Protein AF-A0A4C1ST59-F1 (afdb_monomer_lite)

Structure (mmCIF, N/CA/C/O backbone):
data_AF-A0A4C1ST59-F1
#
_entry.id   AF-A0A4C1ST59-F1
#
loop_
_atom_site.group_PDB
_atom_site.id
_atom_site.type_symbol
_atom_site.label_atom_id
_atom_site.label_alt_id
_atom_site.label_comp_id
_atom_site.label_asym_id
_atom_site.label_entity_id
_atom_site.label_seq_id
_atom_site.pdbx_PDB_ins_code
_atom_site.Cartn_x
_atom_site.Cartn_y
_atom_site.Cartn_z
_atom_site.occupancy
_atom_site.B_iso_or_equiv
_atom_site.auth_seq_id
_atom_site.auth_comp_id
_atom_site.auth_asym_id
_atom_site.auth_atom_id
_atom_site.pdbx_PDB_model_num
ATOM 1 N N . MET A 1 1 ? -66.749 -41.792 88.083 1.00 37.03 1 MET A N 1
ATOM 2 C CA . MET A 1 1 ? -66.468 -41.424 86.684 1.00 37.03 1 MET A CA 1
ATOM 3 C C . MET A 1 1 ? -66.017 -39.981 86.714 1.00 37.03 1 MET A C 1
ATOM 5 O O . MET A 1 1 ? -66.817 -39.120 87.049 1.00 37.03 1 MET A O 1
ATOM 9 N N . ILE A 1 2 ? -64.711 -39.784 86.565 1.00 41.75 2 ILE A N 1
ATOM 10 C CA . ILE A 1 2 ? -64.029 -38.490 86.587 1.00 41.75 2 ILE A CA 1
ATOM 11 C C . ILE A 1 2 ? -63.657 -38.230 85.131 1.00 41.75 2 ILE A C 1
ATOM 13 O O . ILE A 1 2 ? -62.947 -39.051 84.560 1.00 41.75 2 ILE A O 1
ATOM 17 N N . GLU A 1 3 ? -64.139 -37.138 84.548 1.00 37.06 3 GLU A N 1
ATOM 18 C CA . GLU A 1 3 ? -63.533 -36.546 83.355 1.00 37.06 3 GLU A CA 1
ATOM 19 C C . GLU A 1 3 ? -63.332 -35.055 83.631 1.00 37.06 3 GLU A C 1
ATOM 21 O O . GLU A 1 3 ? -64.263 -34.322 83.970 1.00 37.06 3 GLU A O 1
ATOM 26 N N . GLU A 1 4 ? -62.056 -34.679 83.600 1.00 39.25 4 GLU A N 1
ATOM 27 C CA . GLU A 1 4 ? -61.488 -33.384 83.946 1.00 39.25 4 GLU A CA 1
ATOM 28 C C . GLU A 1 4 ? -61.784 -32.340 82.862 1.00 39.25 4 GLU A C 1
ATOM 30 O O . GLU A 1 4 ? -61.608 -32.578 81.667 1.00 39.25 4 GLU A O 1
ATOM 35 N N . GLN A 1 5 ? -62.199 -31.147 83.292 1.00 36.47 5 GLN A N 1
ATOM 36 C CA . GLN A 1 5 ? -62.191 -29.945 82.460 1.00 36.47 5 GLN A CA 1
ATOM 37 C C . GLN A 1 5 ? -60.741 -29.501 82.202 1.00 36.47 5 GLN A C 1
ATOM 39 O O . GLN A 1 5 ? -59.945 -29.480 83.145 1.00 36.47 5 GLN A O 1
ATOM 44 N N . PRO A 1 6 ? -60.381 -29.072 80.978 1.00 42.31 6 PRO A N 1
ATOM 45 C CA . PRO A 1 6 ? -59.055 -28.534 80.721 1.00 42.31 6 PRO A CA 1
ATOM 46 C C . PRO A 1 6 ? -58.953 -27.118 81.309 1.00 42.31 6 PRO A C 1
ATOM 48 O O . PRO A 1 6 ? -59.656 -26.200 80.885 1.00 42.31 6 PRO A O 1
ATOM 51 N N . GLN A 1 7 ? -58.063 -26.940 82.289 1.00 42.00 7 GLN A N 1
ATOM 52 C CA . GLN A 1 7 ? -57.598 -25.629 82.742 1.00 42.00 7 GLN A CA 1
ATOM 53 C C . GLN A 1 7 ? -56.759 -24.983 81.632 1.00 42.00 7 GLN A C 1
ATOM 55 O O . GLN A 1 7 ? -55.661 -25.440 81.318 1.00 42.00 7 GLN A O 1
ATOM 60 N N . ILE A 1 8 ? -57.278 -23.910 81.038 1.00 44.91 8 ILE A N 1
ATOM 61 C CA . ILE A 1 8 ? -56.525 -23.016 80.156 1.00 44.91 8 ILE A CA 1
ATOM 62 C C . ILE A 1 8 ? -55.785 -22.038 81.072 1.00 44.91 8 ILE A C 1
ATOM 64 O O . ILE A 1 8 ? -56.414 -21.242 81.762 1.00 44.91 8 ILE A O 1
ATOM 68 N N . GLY A 1 9 ? -54.459 -22.161 81.136 1.00 43.91 9 GLY A N 1
ATOM 69 C CA . GLY A 1 9 ? -53.608 -21.291 81.942 1.00 43.91 9 GLY A CA 1
ATOM 70 C C . GLY A 1 9 ? -53.588 -19.858 81.408 1.00 43.91 9 GLY A C 1
ATOM 71 O O . GLY A 1 9 ? -53.408 -19.642 80.209 1.00 43.91 9 GLY A O 1
ATOM 72 N N . ASP A 1 10 ? -53.746 -18.894 82.313 1.00 47.28 10 ASP A N 1
ATOM 73 C CA . ASP A 1 10 ? -53.585 -17.465 82.051 1.00 47.28 10 ASP A CA 1
ATOM 74 C C . ASP A 1 10 ? -52.146 -17.168 81.602 1.00 47.28 10 ASP A C 1
ATOM 76 O O . ASP A 1 10 ? -51.203 -17.161 82.397 1.00 47.28 10 ASP A O 1
ATOM 80 N N . VAL A 1 11 ? -51.960 -16.919 80.305 1.00 57.50 11 VAL A N 1
ATOM 81 C CA . VAL A 1 11 ? -50.713 -16.361 79.775 1.00 57.50 11 VAL A CA 1
ATOM 82 C C . VAL A 1 11 ? -50.699 -14.876 80.128 1.00 57.50 11 VAL A C 1
ATOM 84 O O . VAL A 1 11 ? -51.524 -14.097 79.654 1.00 57.50 11 VAL A O 1
ATOM 87 N N . ASN A 1 12 ? -49.776 -14.495 81.007 1.00 64.06 12 ASN A N 1
ATOM 88 C CA . ASN A 1 12 ? -49.640 -13.143 81.531 1.00 64.06 12 ASN A CA 1
ATOM 89 C C . ASN A 1 12 ? -49.255 -12.176 80.394 1.00 64.06 12 ASN A C 1
ATOM 91 O O . ASN A 1 12 ? -48.099 -12.109 79.976 1.00 64.06 12 ASN A O 1
ATOM 95 N N . LEU A 1 13 ? -50.243 -11.441 79.875 1.00 63.81 13 LEU A N 1
ATOM 96 C CA . LEU A 1 13 ? -50.141 -10.554 78.706 1.00 63.81 13 LEU A CA 1
ATOM 97 C C . LEU A 1 13 ? -48.967 -9.558 78.800 1.00 63.81 13 LEU A C 1
ATOM 99 O O . LEU A 1 13 ? -48.388 -9.167 77.789 1.00 63.81 13 LEU A O 1
ATOM 103 N N . ALA A 1 14 ? -48.596 -9.174 80.024 1.00 71.12 14 ALA A N 1
ATOM 104 C CA . ALA A 1 14 ? -47.475 -8.287 80.317 1.00 71.12 14 ALA A CA 1
ATOM 105 C C . ALA A 1 14 ? -46.106 -8.902 79.970 1.00 71.12 14 ALA A C 1
ATOM 107 O O . ALA A 1 14 ? -45.236 -8.204 79.450 1.00 71.12 14 ALA A O 1
ATOM 108 N N . ASP A 1 15 ? -45.925 -10.205 80.197 1.00 72.38 15 ASP A N 1
ATOM 109 C CA . ASP A 1 15 ? -44.670 -10.904 79.900 1.00 72.38 15 ASP A CA 1
ATOM 110 C C . ASP A 1 15 ? -44.495 -11.125 78.390 1.00 72.38 15 ASP A C 1
ATOM 112 O O . ASP A 1 15 ? -43.379 -11.095 77.864 1.00 72.38 15 ASP A O 1
ATOM 116 N N . GLU A 1 16 ? -45.601 -11.303 77.664 1.00 73.62 16 GLU A N 1
ATOM 117 C CA . GLU A 1 16 ? -45.582 -11.394 76.205 1.00 73.62 16 GLU A CA 1
ATOM 118 C C . GLU A 1 16 ? -45.306 -10.029 75.556 1.00 73.62 16 GLU A C 1
ATOM 120 O O . GLU A 1 16 ? -44.506 -9.949 74.619 1.00 73.62 16 GLU A O 1
ATOM 125 N N . LEU A 1 17 ? -45.868 -8.946 76.106 1.00 76.31 17 LEU A N 1
ATOM 126 C CA . LEU A 1 17 ? -45.576 -7.579 75.665 1.00 76.31 17 LEU A CA 1
ATOM 127 C C . LEU A 1 17 ? -44.101 -7.217 75.893 1.00 76.31 17 LEU A C 1
ATOM 129 O O . LEU A 1 17 ? -43.431 -6.762 74.969 1.00 76.31 17 LEU A O 1
ATOM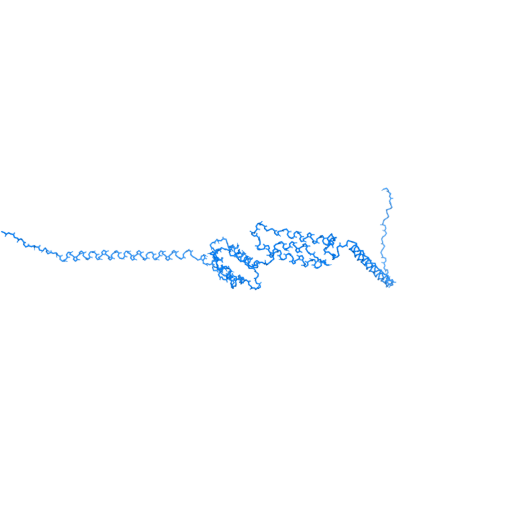 133 N N . ALA A 1 18 ? -43.560 -7.519 77.078 1.00 78.19 18 ALA A N 1
ATOM 134 C CA . ALA A 1 18 ? -42.157 -7.266 77.405 1.00 78.19 18 ALA A CA 1
ATOM 135 C C . ALA A 1 18 ? -41.190 -8.038 76.487 1.00 78.19 18 ALA A C 1
ATOM 137 O O . ALA A 1 18 ? -40.150 -7.516 76.078 1.00 78.19 18 ALA A O 1
ATOM 138 N N . ARG A 1 19 ? -41.542 -9.273 76.099 1.00 80.69 19 ARG A N 1
ATOM 139 C CA . ARG A 1 19 ? -40.770 -10.052 75.115 1.00 80.69 19 ARG A CA 1
ATOM 140 C C . ARG A 1 19 ? -40.820 -9.441 73.717 1.00 80.69 19 ARG A C 1
ATOM 142 O O . ARG A 1 19 ? -39.799 -9.438 73.028 1.00 80.69 19 ARG A O 1
ATOM 149 N N . LYS A 1 20 ? -41.978 -8.934 73.289 1.00 79.31 20 LYS A N 1
ATOM 150 C CA . LYS A 1 20 ? -42.130 -8.264 71.989 1.00 79.31 20 LYS A CA 1
ATOM 151 C C . LYS A 1 20 ? -41.368 -6.941 71.940 1.00 79.31 20 LYS A C 1
ATOM 153 O O . LYS A 1 20 ? -40.721 -6.677 70.929 1.00 79.31 20 LYS A O 1
ATOM 158 N N . ASP A 1 21 ? -41.357 -6.179 73.030 1.00 84.00 21 ASP A N 1
ATOM 159 C CA . ASP A 1 21 ? -40.567 -4.949 73.140 1.00 84.00 21 ASP A CA 1
ATOM 160 C C . ASP A 1 21 ? -39.060 -5.232 73.101 1.00 84.00 21 ASP A C 1
ATOM 162 O O . ASP A 1 21 ? -38.327 -4.580 72.356 1.00 84.00 21 ASP A O 1
ATOM 166 N N . ALA A 1 22 ? -38.594 -6.272 73.799 1.00 83.25 22 ALA A N 1
ATOM 167 C CA . ALA A 1 22 ? -37.195 -6.695 73.724 1.00 83.25 22 ALA A CA 1
ATOM 168 C C . ALA A 1 22 ? -36.790 -7.139 72.302 1.00 83.25 22 ALA A C 1
ATOM 170 O O . ALA A 1 22 ? -35.689 -6.833 71.842 1.00 83.25 22 ALA A O 1
ATOM 171 N N . GLN A 1 23 ? -37.682 -7.828 71.579 1.00 83.88 23 GLN A N 1
ATOM 172 C CA . GLN A 1 23 ? -37.456 -8.206 70.178 1.00 83.88 23 GLN A CA 1
ATOM 173 C C . GLN A 1 23 ? -37.436 -6.995 69.237 1.00 83.88 23 GLN A C 1
ATOM 175 O O . GLN A 1 23 ? -36.616 -6.950 68.319 1.00 83.88 23 GLN A O 1
ATOM 180 N N . LEU A 1 24 ? -38.308 -6.011 69.458 1.00 87.19 24 LEU A N 1
ATOM 181 C CA . LEU A 1 24 ? -38.338 -4.769 68.683 1.00 87.19 24 LEU A CA 1
ATOM 182 C C . LEU A 1 24 ? -37.060 -3.951 68.867 1.00 87.19 24 LEU A C 1
ATOM 184 O O . LEU A 1 24 ? -36.540 -3.409 67.891 1.00 87.19 24 LEU A O 1
ATOM 188 N N . GLU A 1 25 ? -36.526 -3.897 70.084 1.00 87.38 25 GLU A N 1
ATOM 189 C CA . GLU A 1 25 ? -35.297 -3.158 70.364 1.00 87.38 25 GLU A CA 1
ATOM 190 C C . GLU A 1 25 ? -34.066 -3.830 69.734 1.00 87.38 25 GLU A C 1
ATOM 192 O O . GLU A 1 25 ? -33.227 -3.157 69.134 1.00 87.38 25 GLU A O 1
ATOM 197 N N . LEU A 1 26 ? -34.015 -5.168 69.747 1.00 88.38 26 LEU A N 1
ATOM 198 C CA . LEU A 1 26 ? -33.027 -5.954 68.996 1.00 88.38 26 LEU A CA 1
ATOM 199 C C . LEU A 1 26 ? -33.108 -5.711 67.482 1.00 88.38 26 LEU A C 1
ATOM 201 O O . LEU A 1 26 ? -32.085 -5.629 66.804 1.00 88.38 26 LEU A O 1
ATOM 205 N N . LEU A 1 27 ? -34.316 -5.572 66.936 1.00 88.19 27 LEU A N 1
ATOM 206 C CA . LEU A 1 27 ? -34.493 -5.290 65.513 1.00 88.19 27 LEU A CA 1
ATOM 207 C C . LEU A 1 27 ? -34.022 -3.869 65.155 1.00 88.19 27 LEU A C 1
ATOM 209 O O . LEU A 1 27 ? -33.411 -3.659 64.107 1.00 88.19 27 LEU A O 1
ATOM 213 N N . ARG A 1 28 ? -34.271 -2.890 66.033 1.00 88.31 28 ARG A N 1
ATOM 214 C CA . ARG A 1 28 ? -33.832 -1.496 65.857 1.00 88.31 28 ARG A CA 1
ATOM 215 C C . ARG A 1 28 ? -32.314 -1.349 65.947 1.00 88.31 28 ARG A C 1
ATOM 217 O O . ARG A 1 28 ? -31.731 -0.603 65.154 1.00 88.31 28 ARG A O 1
ATOM 224 N N . SER A 1 29 ? -31.664 -2.069 66.860 1.00 85.75 29 SER A N 1
ATOM 225 C CA . SER A 1 29 ? -30.201 -2.070 66.962 1.00 85.75 29 SER A CA 1
ATOM 226 C C . SER A 1 29 ? -29.559 -2.728 65.736 1.00 85.75 29 SER A C 1
ATOM 228 O O . SER A 1 29 ? -28.672 -2.136 65.124 1.00 85.75 29 SER A O 1
ATOM 230 N N . ALA A 1 30 ? -30.094 -3.863 65.274 1.00 84.38 30 ALA A N 1
ATOM 231 C CA . ALA A 1 30 ? -29.625 -4.514 64.050 1.00 84.38 30 ALA A CA 1
ATOM 232 C C . ALA A 1 30 ? -29.810 -3.625 62.804 1.00 84.38 30 ALA A C 1
ATOM 234 O O . ALA A 1 30 ? -28.918 -3.533 61.960 1.00 84.38 30 ALA A O 1
ATOM 235 N N . TYR A 1 31 ? -30.942 -2.921 62.693 1.00 85.12 31 TYR A N 1
ATOM 236 C CA . TYR A 1 31 ? -31.202 -2.008 61.576 1.00 85.12 31 TYR A CA 1
ATOM 237 C C . TYR A 1 31 ? -30.243 -0.808 61.563 1.00 85.12 31 TYR A C 1
ATOM 239 O O . TYR A 1 31 ? -29.709 -0.447 60.514 1.00 85.12 31 TYR A O 1
ATOM 247 N N . THR A 1 32 ? -29.985 -0.202 62.725 1.00 86.06 32 THR A N 1
ATOM 248 C CA . THR A 1 32 ? -29.047 0.930 62.831 1.00 86.06 32 THR A CA 1
ATOM 249 C C . THR A 1 32 ? -27.603 0.512 62.550 1.00 86.06 32 THR A C 1
ATOM 251 O O . THR A 1 32 ? -26.853 1.278 61.942 1.00 86.06 32 THR A O 1
ATOM 254 N N . GLU A 1 33 ? -27.211 -0.708 62.914 1.00 84.75 33 GLU A N 1
ATOM 255 C CA . GLU A 1 33 ? -25.893 -1.265 62.599 1.00 84.75 33 GLU A CA 1
ATOM 256 C C . GLU A 1 33 ? -25.728 -1.561 61.099 1.00 84.75 33 GLU A C 1
ATOM 258 O O . GLU A 1 33 ? -24.715 -1.194 60.499 1.00 84.75 33 GLU A O 1
ATOM 263 N N . LEU A 1 34 ? -26.767 -2.098 60.454 1.00 82.56 34 LEU A N 1
ATOM 264 C CA . LEU A 1 34 ? -26.789 -2.327 59.007 1.00 82.56 34 LEU A CA 1
ATOM 265 C C . LEU A 1 34 ? -26.756 -1.004 58.225 1.00 82.56 34 LEU A C 1
ATOM 267 O O . LEU A 1 34 ? -26.028 -0.877 57.240 1.00 82.56 34 LEU A O 1
ATOM 271 N N . GLN A 1 35 ? -27.465 0.023 58.701 1.00 80.31 35 GLN A N 1
ATOM 272 C CA . GLN A 1 35 ? -27.426 1.362 58.112 1.00 80.31 35 GLN A CA 1
ATOM 273 C C . GLN A 1 35 ? -26.039 2.015 58.247 1.00 80.31 35 GLN A C 1
ATOM 275 O O . GLN A 1 35 ? -25.565 2.648 57.299 1.00 80.31 35 GLN A O 1
ATOM 280 N N . LYS A 1 36 ? -25.352 1.817 59.383 1.00 79.81 36 LYS A N 1
ATOM 281 C CA . LYS A 1 36 ? -23.962 2.267 59.577 1.00 79.81 36 LYS A CA 1
ATOM 282 C C . LYS A 1 36 ? -22.992 1.552 58.638 1.00 79.81 36 LYS A C 1
ATOM 284 O O . LYS A 1 36 ? -22.161 2.219 58.025 1.00 79.81 36 LYS A O 1
ATOM 289 N N . GLN A 1 37 ? -23.120 0.234 58.470 1.00 77.44 37 GLN A N 1
ATOM 290 C CA . GLN A 1 37 ? -22.313 -0.510 57.496 1.00 77.44 37 GLN A CA 1
ATOM 291 C C . GLN A 1 37 ? -22.568 -0.028 56.065 1.00 77.44 37 GLN A C 1
ATOM 293 O O . GLN A 1 37 ? -21.619 0.162 55.307 1.00 77.44 37 GLN A O 1
ATOM 298 N N . HIS A 1 38 ? -23.824 0.241 55.701 1.00 73.19 38 HIS A N 1
ATOM 299 C CA . HIS A 1 38 ? -24.164 0.732 54.367 1.00 73.19 38 HIS A CA 1
ATOM 300 C C . HIS A 1 38 ? -23.576 2.129 54.095 1.00 73.19 38 HIS A C 1
ATOM 302 O O . HIS A 1 38 ? -23.055 2.378 53.008 1.00 73.19 38 HIS A O 1
ATOM 308 N N . GLN A 1 39 ? -23.578 3.023 55.092 1.00 73.88 39 GLN A N 1
ATOM 309 C CA . GLN A 1 39 ? -22.907 4.326 54.995 1.00 73.88 39 GLN A CA 1
ATOM 310 C C . GLN A 1 39 ? -21.380 4.204 54.899 1.00 73.88 39 GLN A C 1
ATOM 312 O O . GLN A 1 39 ? -20.766 4.911 54.100 1.00 73.88 39 GLN A O 1
ATOM 317 N N . GLN A 1 40 ? -20.757 3.302 55.665 1.00 74.81 40 GLN A N 1
ATOM 318 C CA . GLN A 1 40 ? -19.312 3.057 55.574 1.00 74.81 40 GLN A CA 1
ATOM 319 C C . GLN A 1 40 ? -18.914 2.466 54.216 1.00 74.81 40 GLN A C 1
ATOM 321 O O . GLN A 1 40 ? -17.906 2.876 53.641 1.00 74.81 40 GLN A O 1
ATOM 326 N N . PHE A 1 41 ? -19.725 1.560 53.666 1.00 72.56 41 PHE A N 1
ATOM 327 C CA . PHE A 1 41 ? -19.491 0.969 52.350 1.00 72.56 41 PHE A CA 1
ATOM 328 C C . PHE A 1 41 ? -19.634 2.001 51.219 1.00 72.56 41 PHE A C 1
ATOM 330 O O . PHE A 1 41 ? -18.818 2.026 50.298 1.00 72.56 41 PHE A O 1
ATOM 337 N N . GLN A 1 42 ? -20.610 2.914 51.312 1.00 66.50 42 GLN A N 1
ATOM 338 C CA . GLN A 1 42 ? -20.742 4.023 50.357 1.00 66.50 42 GLN A CA 1
ATOM 339 C C . GLN A 1 42 ? -19.571 5.013 50.434 1.00 66.50 42 GLN A C 1
ATOM 341 O O . GLN A 1 42 ? -19.086 5.453 49.390 1.00 66.50 42 GLN A O 1
ATOM 346 N N . GLN A 1 43 ? -19.061 5.323 51.633 1.00 65.38 43 GLN A N 1
ATOM 347 C CA . GLN A 1 43 ? -17.868 6.169 51.760 1.00 65.38 43 GLN A CA 1
ATOM 348 C C . GLN A 1 43 ? -16.618 5.484 51.193 1.00 65.38 43 GLN A C 1
ATOM 350 O O . GLN A 1 43 ? -15.859 6.126 50.468 1.00 65.38 43 GLN A O 1
ATOM 355 N N . GLN A 1 44 ? -16.418 4.182 51.428 1.00 61.44 44 GLN A N 1
ATOM 356 C CA . GLN A 1 44 ? -15.286 3.465 50.827 1.00 61.44 44 GLN A CA 1
ATOM 357 C C . GLN A 1 44 ? -15.359 3.411 49.294 1.00 61.44 44 GLN A C 1
ATOM 359 O O . GLN A 1 44 ? -14.326 3.582 48.646 1.00 61.44 44 GLN A O 1
ATOM 364 N N . GLN A 1 45 ? -16.547 3.266 48.691 1.00 59.50 45 GLN A N 1
ATOM 365 C CA . GLN A 1 45 ? -16.672 3.326 47.227 1.00 59.50 45 GLN A CA 1
ATOM 366 C C . GLN A 1 45 ? -16.347 4.709 46.643 1.00 59.50 45 GLN A C 1
ATOM 368 O O . GLN A 1 45 ? -15.717 4.782 45.586 1.00 59.50 45 GLN A O 1
ATOM 373 N N . GLN A 1 46 ? -16.719 5.804 47.316 1.00 54.84 46 GLN A N 1
ATOM 374 C CA . GLN A 1 46 ? -16.387 7.152 46.836 1.00 54.84 46 GLN A CA 1
ATOM 375 C C . GLN A 1 46 ? -14.883 7.450 46.903 1.00 54.84 46 GLN A C 1
ATOM 377 O O . GLN A 1 46 ? -14.340 8.036 45.965 1.00 54.84 46 GLN A O 1
ATOM 382 N N . PHE A 1 47 ? -14.186 6.992 47.948 1.00 54.53 47 PHE A N 1
ATOM 383 C CA . PHE A 1 47 ? -12.734 7.181 48.059 1.00 54.53 47 PHE A CA 1
ATOM 384 C C . PHE A 1 47 ? -11.932 6.317 47.073 1.00 54.53 47 PHE A C 1
ATOM 386 O O . PHE A 1 47 ? -10.855 6.728 46.640 1.00 54.53 47 PHE A O 1
ATOM 393 N N . GLN A 1 48 ? -12.455 5.157 46.660 1.00 51.69 48 GLN A N 1
ATOM 394 C CA . GLN A 1 48 ? -11.772 4.287 45.698 1.00 51.69 48 GLN A CA 1
ATOM 395 C C . GLN A 1 48 ? -11.963 4.736 44.235 1.00 51.69 48 GLN A C 1
ATOM 397 O O . GLN A 1 48 ? -11.066 4.529 43.419 1.00 51.69 48 GLN A O 1
ATOM 402 N N . GLN A 1 49 ? -13.069 5.418 43.898 1.00 50.31 49 GLN A N 1
ATOM 403 C CA . GLN A 1 49 ? -13.283 5.964 42.546 1.00 50.31 49 GLN A CA 1
ATOM 404 C C . GLN A 1 49 ? -12.521 7.272 42.265 1.00 50.31 49 GLN A C 1
ATOM 406 O O . GLN A 1 49 ? -12.188 7.532 41.111 1.00 50.31 49 GLN A O 1
ATOM 411 N N . GLN A 1 50 ? -12.183 8.084 43.276 1.00 48.56 50 GLN A N 1
ATOM 412 C CA . GLN A 1 50 ? -11.506 9.372 43.038 1.00 48.56 50 GLN A CA 1
ATOM 413 C C . GLN A 1 50 ? -9.989 9.287 42.799 1.00 48.56 50 GLN A C 1
ATOM 415 O O . GLN A 1 50 ? -9.428 10.221 42.229 1.00 48.56 50 GLN A O 1
ATOM 420 N N . HIS A 1 51 ? -9.313 8.193 43.166 1.00 48.09 51 HIS A N 1
ATOM 421 C CA . HIS A 1 51 ? -7.841 8.153 43.141 1.00 48.09 51 HIS A CA 1
ATOM 422 C C . HIS A 1 51 ? -7.190 7.263 42.068 1.00 48.09 51 HIS A C 1
ATOM 424 O O . HIS A 1 51 ? -5.967 7.289 41.956 1.00 48.09 51 HIS A O 1
ATOM 430 N N . LEU A 1 52 ? -7.950 6.544 41.229 1.00 48.09 52 LEU A N 1
ATOM 431 C CA . LEU A 1 52 ? -7.376 5.644 40.206 1.00 48.09 52 LEU A CA 1
ATOM 432 C C . LEU A 1 52 ? -7.733 5.963 38.738 1.00 48.09 52 LEU A C 1
ATOM 434 O O . LEU A 1 52 ? -7.158 5.347 37.848 1.00 48.09 52 LEU A O 1
ATOM 438 N N . GLN A 1 53 ? -8.618 6.925 38.444 1.00 47.69 53 GLN A N 1
ATOM 439 C CA . GLN A 1 53 ? -9.075 7.197 37.064 1.00 47.69 53 GLN A CA 1
ATOM 440 C C . GLN A 1 53 ? -8.502 8.411 36.289 1.00 47.69 53 GLN A C 1
ATOM 442 O O . GLN A 1 53 ? -8.638 8.398 35.066 1.00 47.69 53 GLN A O 1
ATOM 447 N N . PRO A 1 54 ? -7.845 9.444 36.862 1.00 51.38 54 PRO A N 1
ATOM 448 C CA . PRO A 1 54 ? -7.572 10.662 36.084 1.00 51.38 54 PRO A CA 1
ATOM 449 C C . PRO A 1 54 ? -6.435 10.543 35.050 1.00 51.38 54 PRO A C 1
ATOM 451 O O . PRO A 1 54 ? -6.311 11.412 34.188 1.00 51.38 54 PRO A O 1
ATOM 454 N N . GLN A 1 55 ? -5.586 9.510 35.105 1.00 51.41 55 GLN A N 1
ATOM 455 C CA . GLN A 1 55 ? -4.487 9.352 34.136 1.00 51.41 55 GLN A CA 1
ATOM 456 C C . GLN A 1 55 ? -4.926 8.627 32.853 1.00 51.41 55 GLN A C 1
ATOM 458 O O . GLN A 1 55 ? -4.683 9.144 31.766 1.00 51.41 55 GLN A O 1
ATOM 463 N N . GLN A 1 56 ? -5.654 7.509 32.958 1.00 53.94 56 GLN A N 1
ATOM 464 C CA . GLN A 1 56 ? -6.104 6.744 31.783 1.00 53.94 56 GLN A CA 1
ATOM 465 C C . GLN A 1 56 ? -7.167 7.476 30.947 1.00 53.94 56 GLN A C 1
ATOM 467 O O . GLN A 1 56 ? -7.159 7.369 29.721 1.00 53.94 56 GLN A O 1
ATOM 472 N N . SER A 1 57 ? -8.057 8.260 31.571 1.00 61.19 57 SER A N 1
ATOM 473 C CA . SER A 1 57 ? -9.081 9.021 30.836 1.00 61.19 57 SER A CA 1
ATOM 474 C C . SER A 1 57 ? -8.464 10.093 29.929 1.00 61.19 57 SER A C 1
ATOM 476 O O . SER A 1 57 ? -8.855 10.236 28.774 1.00 61.19 57 SER A O 1
ATOM 478 N N . ASN A 1 58 ? -7.435 10.791 30.421 1.00 73.75 58 ASN A N 1
ATOM 479 C CA . ASN A 1 58 ? -6.735 11.830 29.666 1.00 73.75 58 ASN A CA 1
ATOM 480 C C . ASN A 1 58 ? -5.970 11.268 28.457 1.00 73.75 58 ASN A C 1
ATOM 482 O O . ASN A 1 58 ? -5.864 11.936 27.426 1.00 73.75 58 ASN A O 1
ATOM 486 N N . GLU A 1 59 ? -5.423 10.058 28.565 1.00 78.12 59 GLU A N 1
ATOM 487 C CA . GLU A 1 59 ? -4.727 9.394 27.457 1.00 78.12 59 GLU A CA 1
ATOM 488 C C . GLU A 1 59 ? -5.700 8.881 26.392 1.00 78.12 59 GLU A C 1
ATOM 490 O O . GLU A 1 59 ? -5.464 9.091 25.200 1.00 78.12 59 GLU A O 1
ATOM 495 N N . LEU A 1 60 ? -6.836 8.311 26.804 1.00 81.06 60 LEU A N 1
ATOM 496 C CA . LEU A 1 60 ? -7.924 7.930 25.898 1.00 81.06 60 LEU A CA 1
ATOM 497 C C . LEU A 1 60 ? -8.460 9.128 25.106 1.00 81.06 60 LEU A C 1
ATOM 499 O O . LEU A 1 60 ? -8.599 9.043 23.886 1.00 81.06 60 LEU A O 1
ATOM 503 N N . ASP A 1 61 ? -8.689 10.268 25.758 1.00 82.50 61 ASP A N 1
ATOM 504 C CA . ASP A 1 61 ? -9.161 11.482 25.085 1.00 82.50 61 ASP A CA 1
ATOM 505 C C . ASP A 1 61 ? -8.150 12.009 24.057 1.00 82.50 61 ASP A C 1
ATOM 507 O O . ASP A 1 61 ? -8.522 12.412 22.947 1.00 82.50 61 ASP A O 1
ATOM 511 N N . ARG A 1 62 ? -6.850 11.949 24.378 1.00 83.88 62 ARG A N 1
ATOM 512 C CA . ARG A 1 62 ? -5.776 12.276 23.425 1.00 83.88 62 ARG A CA 1
ATOM 513 C C . ARG A 1 62 ? -5.786 11.333 22.228 1.00 83.88 62 ARG A C 1
ATOM 515 O O . ARG A 1 62 ? -5.662 11.801 21.098 1.00 83.88 62 ARG A O 1
ATOM 522 N N . ILE A 1 63 ? -5.969 10.033 22.452 1.00 83.94 63 ILE A N 1
ATOM 523 C CA . ILE A 1 63 ? -6.061 9.035 21.381 1.00 83.94 63 ILE A CA 1
ATOM 524 C C . ILE A 1 63 ? -7.265 9.316 20.488 1.00 83.94 63 ILE A C 1
ATOM 526 O O . ILE A 1 63 ? -7.103 9.394 19.273 1.00 83.94 63 ILE A O 1
ATOM 530 N N . TYR A 1 64 ? -8.454 9.539 21.050 1.00 86.00 64 TYR A N 1
ATOM 531 C CA . TYR A 1 64 ? -9.644 9.843 20.252 1.00 86.00 64 TYR A CA 1
ATOM 532 C C . TYR A 1 64 ? -9.487 11.120 19.431 1.00 86.00 64 TYR A C 1
ATOM 534 O O . TYR A 1 64 ? -9.952 11.177 18.288 1.00 86.00 64 TYR A O 1
ATOM 542 N N . LYS A 1 65 ? -8.802 12.125 19.983 1.00 87.50 65 LYS A N 1
ATOM 543 C CA . LYS A 1 65 ? -8.443 13.334 19.246 1.00 87.50 65 LYS A CA 1
ATOM 544 C C . LYS A 1 65 ? -7.464 13.017 18.113 1.00 87.50 65 LYS A C 1
ATOM 546 O O . LYS A 1 65 ? -7.714 13.416 16.982 1.00 87.50 65 LYS A O 1
ATOM 551 N N . ASN A 1 66 ? -6.413 12.242 18.363 1.00 86.12 66 ASN A N 1
ATOM 552 C CA . ASN A 1 66 ? -5.457 11.850 17.324 1.00 86.12 66 ASN A CA 1
ATOM 553 C C . ASN A 1 66 ? -6.115 11.031 16.201 1.00 86.12 66 ASN A C 1
ATOM 555 O O . ASN A 1 66 ? -5.864 11.282 15.026 1.00 86.12 66 ASN A O 1
ATOM 559 N N . VAL A 1 67 ? -7.026 10.122 16.550 1.00 87.75 67 VAL A N 1
ATOM 560 C CA . VAL A 1 67 ? -7.822 9.336 15.598 1.00 87.75 67 VAL A CA 1
ATOM 561 C C . VAL A 1 67 ? -8.737 10.231 14.750 1.00 87.75 67 VAL A C 1
ATOM 563 O O . VAL A 1 67 ? -8.923 9.969 13.564 1.00 87.75 67 VAL A O 1
ATOM 566 N N . SER A 1 68 ? -9.267 11.327 15.305 1.00 86.75 68 SER A N 1
ATOM 567 C CA . SER A 1 68 ? -10.079 12.288 14.536 1.00 86.75 68 SER A CA 1
ATOM 568 C C . SER A 1 68 ? -9.298 13.043 13.455 1.00 86.75 68 SER A C 1
ATOM 570 O O . SER A 1 68 ? -9.899 13.488 12.481 1.00 86.75 68 SER A O 1
ATOM 572 N N . TYR A 1 69 ? -7.971 13.148 13.591 1.00 87.44 69 TYR A N 1
ATOM 573 C CA . TYR A 1 69 ? -7.104 13.727 12.562 1.00 87.44 69 TYR A CA 1
ATOM 574 C C . TYR A 1 69 ? -6.720 12.736 11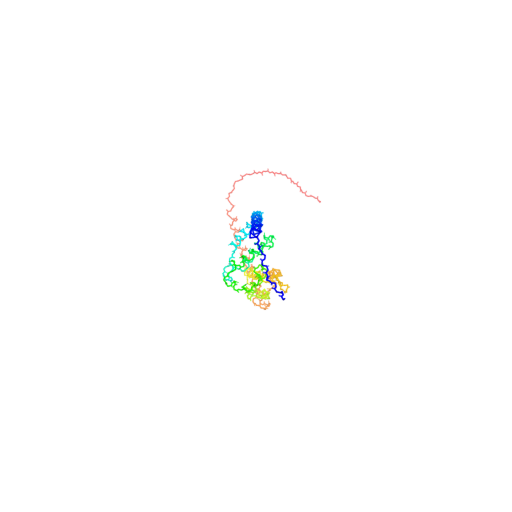.459 1.00 87.44 69 TYR A C 1
ATOM 576 O O . TYR A 1 69 ? -6.152 13.150 10.448 1.00 87.44 69 TYR A O 1
ATOM 584 N N . LEU A 1 70 ? -7.009 11.440 11.624 1.00 89.56 70 LEU A N 1
ATOM 585 C CA . LEU A 1 70 ? -6.738 10.461 10.580 1.00 89.56 70 LEU A CA 1
ATOM 586 C C . LEU A 1 70 ? -7.694 10.647 9.392 1.00 89.56 70 LEU A C 1
ATOM 588 O O . LEU A 1 70 ? -8.889 10.897 9.586 1.00 89.56 70 LEU A O 1
ATOM 592 N N . PRO A 1 71 ? -7.200 10.458 8.156 1.00 89.00 71 PRO A N 1
ATOM 593 C CA . PRO A 1 71 ? -8.048 10.488 6.975 1.00 89.00 71 PRO A CA 1
ATOM 594 C C . PRO A 1 71 ? -9.153 9.427 7.065 1.00 89.00 71 PRO A C 1
ATOM 596 O O . PRO A 1 71 ? -8.950 8.332 7.594 1.00 89.00 71 PRO A O 1
ATOM 599 N N . THR A 1 72 ? -10.337 9.752 6.543 1.00 91.12 72 THR A N 1
ATOM 600 C CA . THR A 1 72 ? -11.446 8.793 6.448 1.00 91.12 72 THR A CA 1
ATOM 601 C C . THR A 1 72 ? -11.282 7.958 5.183 1.00 91.12 72 THR A C 1
ATOM 603 O O . THR A 1 72 ? -11.213 8.503 4.085 1.00 91.12 72 THR A O 1
ATOM 606 N N . PHE A 1 73 ? -11.242 6.637 5.325 1.00 92.81 73 PHE A N 1
ATOM 607 C CA . PHE A 1 73 ? -11.166 5.703 4.212 1.00 92.81 73 PHE A CA 1
ATOM 608 C C . PHE A 1 73 ? -12.552 5.157 3.869 1.00 92.81 73 PHE A C 1
ATOM 610 O O . PHE A 1 73 ? -13.177 4.439 4.652 1.00 92.81 73 PHE A O 1
ATOM 617 N N . THR A 1 74 ? -13.026 5.499 2.676 1.00 89.12 74 THR A N 1
ATOM 618 C CA . THR A 1 74 ? -14.339 5.107 2.138 1.00 89.12 74 THR A CA 1
ATOM 619 C C . THR A 1 74 ? -14.261 3.958 1.136 1.00 89.12 74 THR A C 1
ATOM 621 O O . THR A 1 74 ? -15.292 3.385 0.788 1.00 89.12 74 THR A O 1
ATOM 624 N N . GLY A 1 75 ? -13.057 3.630 0.655 1.00 82.12 75 GLY A N 1
ATOM 625 C CA . GLY A 1 75 ? -12.831 2.680 -0.436 1.00 82.12 75 GLY A CA 1
ATOM 626 C C . GLY A 1 75 ? -12.895 3.286 -1.840 1.00 82.12 75 GLY A C 1
ATOM 627 O O . GLY A 1 75 ? -12.436 2.654 -2.783 1.00 82.12 75 GLY A O 1
ATOM 628 N N . MET A 1 76 ? -13.414 4.511 -1.974 1.00 76.69 76 MET A N 1
ATOM 629 C CA . MET A 1 76 ? -13.465 5.277 -3.224 1.00 76.69 76 MET A CA 1
ATOM 630 C C . MET A 1 76 ? -13.149 6.753 -2.941 1.00 76.69 76 MET A C 1
ATOM 632 O O . MET A 1 76 ? -13.779 7.350 -2.068 1.00 76.69 76 MET A O 1
ATOM 636 N N . GLY A 1 77 ? -12.202 7.345 -3.673 1.00 75.75 77 GLY A N 1
ATOM 637 C CA . GLY A 1 77 ? -11.808 8.754 -3.531 1.00 75.75 77 GLY A CA 1
ATOM 638 C C . GLY A 1 77 ? -10.292 8.961 -3.556 1.00 75.75 77 GLY A C 1
ATOM 639 O O . GLY A 1 77 ? -9.545 8.064 -3.939 1.00 75.75 77 GLY A O 1
ATOM 640 N N . ASP A 1 78 ? -9.847 10.143 -3.123 1.00 76.00 78 ASP A N 1
ATOM 641 C CA . ASP A 1 78 ? -8.436 10.563 -3.194 1.00 76.00 78 ASP A CA 1
ATOM 642 C C . ASP A 1 78 ? -7.538 9.881 -2.146 1.00 76.00 78 ASP A C 1
ATOM 644 O O . ASP A 1 78 ? -6.320 9.782 -2.309 1.00 76.00 78 ASP A O 1
ATOM 648 N N . ILE A 1 79 ? -8.126 9.398 -1.047 1.00 83.31 79 ILE A N 1
ATOM 649 C CA . ILE A 1 79 ? -7.388 8.709 0.014 1.00 83.31 79 ILE A CA 1
ATOM 650 C C . ILE A 1 79 ? -7.157 7.260 -0.410 1.00 83.31 79 ILE A C 1
ATOM 652 O O . ILE A 1 79 ? -8.042 6.407 -0.322 1.00 83.31 79 ILE A O 1
ATOM 656 N N . THR A 1 80 ? -5.930 6.984 -0.841 1.00 84.81 80 THR A N 1
ATOM 657 C CA . THR A 1 80 ? -5.480 5.625 -1.148 1.00 84.81 80 THR A CA 1
ATOM 658 C C . THR A 1 80 ? -5.439 4.751 0.108 1.00 84.81 80 THR A C 1
ATOM 660 O O . THR A 1 80 ? -5.181 5.229 1.216 1.00 84.81 80 THR A O 1
ATOM 663 N N . ILE A 1 81 ? -5.613 3.440 -0.066 1.00 87.00 81 ILE A N 1
ATOM 664 C CA . ILE A 1 81 ? -5.481 2.479 1.037 1.00 87.00 81 ILE A CA 1
ATOM 665 C C . ILE A 1 81 ? -4.080 2.525 1.672 1.00 87.00 81 ILE A C 1
ATOM 667 O O . ILE A 1 81 ? -3.949 2.395 2.886 1.00 87.00 81 ILE A O 1
ATOM 671 N N . ASN A 1 82 ? -3.047 2.799 0.869 1.00 84.44 82 ASN A N 1
ATOM 672 C CA . ASN A 1 82 ? -1.661 2.890 1.321 1.00 84.44 82 ASN A CA 1
ATOM 673 C C . ASN A 1 82 ? -1.454 4.094 2.244 1.00 84.44 82 ASN A C 1
ATOM 675 O O . ASN A 1 82 ? -0.965 3.931 3.359 1.00 84.44 82 ASN A O 1
ATOM 679 N N . SER A 1 83 ? -1.885 5.288 1.824 1.00 87.31 83 SER A N 1
ATOM 680 C CA . SER A 1 83 ? -1.771 6.494 2.655 1.00 87.31 83 SER A CA 1
ATOM 681 C C . SER A 1 83 ? -2.589 6.385 3.943 1.00 87.31 83 SER A C 1
ATOM 683 O O . SER A 1 83 ? -2.132 6.824 5.002 1.00 87.31 83 SER A O 1
ATOM 685 N N . PHE A 1 84 ? -3.759 5.741 3.888 1.00 91.44 84 PHE A N 1
ATOM 686 C CA . PHE A 1 84 ? -4.550 5.442 5.078 1.00 91.44 84 PHE A CA 1
ATOM 687 C C . PHE A 1 84 ? -3.813 4.489 6.031 1.00 91.44 84 PHE A C 1
ATOM 689 O O . PHE A 1 84 ? -3.662 4.807 7.211 1.00 91.44 84 PHE A O 1
ATOM 696 N N . PHE A 1 85 ? -3.298 3.361 5.531 1.00 91.06 85 PHE A N 1
ATOM 697 C CA . PHE A 1 85 ? -2.566 2.390 6.348 1.00 91.06 85 PHE A CA 1
ATOM 698 C C . PHE A 1 85 ? -1.321 2.982 6.988 1.00 91.06 85 PHE A C 1
ATOM 700 O O . PHE A 1 85 ? -1.161 2.830 8.193 1.00 91.06 85 PHE A O 1
ATOM 707 N N . SER A 1 86 ? -0.491 3.708 6.237 1.00 89.25 86 SER A N 1
ATOM 708 C CA . SER A 1 86 ? 0.696 4.354 6.803 1.00 89.25 86 SER A CA 1
ATOM 709 C C . SER A 1 86 ? 0.335 5.325 7.930 1.00 89.25 86 SER A C 1
ATOM 711 O O . SER A 1 86 ? 1.012 5.357 8.955 1.00 89.25 86 SER A O 1
ATOM 713 N N . SER A 1 87 ? -0.760 6.077 7.778 1.00 90.25 87 SER A N 1
ATOM 714 C CA . SER A 1 87 ? -1.222 7.019 8.808 1.00 90.25 87 SER A CA 1
ATOM 715 C C . SER A 1 87 ? -1.689 6.299 10.076 1.00 90.25 87 SER A C 1
ATOM 717 O O . SER A 1 87 ? -1.356 6.709 11.188 1.00 90.25 87 SER A O 1
ATOM 719 N N . VAL A 1 88 ? -2.442 5.207 9.914 1.00 91.88 88 VAL A N 1
ATOM 720 C CA . VAL A 1 88 ? -2.913 4.387 11.037 1.00 91.88 88 VAL A CA 1
ATOM 721 C C . VAL A 1 88 ? -1.749 3.687 11.732 1.00 91.88 88 VAL A C 1
ATOM 723 O O . VAL A 1 88 ? -1.668 3.708 12.955 1.00 91.88 88 VAL A O 1
ATOM 726 N N . GLU A 1 89 ? -0.834 3.088 10.975 1.00 91.25 89 GLU A N 1
ATOM 727 C CA . GLU A 1 89 ? 0.311 2.364 11.526 1.00 91.25 89 GLU A CA 1
ATOM 728 C C . GLU A 1 89 ? 1.240 3.282 12.303 1.00 91.25 89 GLU A C 1
ATOM 730 O O . GLU A 1 89 ? 1.649 2.918 13.400 1.00 91.25 89 GLU A O 1
ATOM 735 N N . TYR A 1 90 ? 1.487 4.490 11.795 1.00 91.31 90 TYR A N 1
ATOM 736 C CA . TYR A 1 90 ? 2.233 5.511 12.522 1.00 91.31 90 TYR A CA 1
ATOM 737 C C . TYR A 1 90 ? 1.552 5.898 13.842 1.00 91.31 90 TYR A C 1
ATOM 739 O O . TYR A 1 90 ? 2.206 6.057 14.871 1.00 91.31 90 TYR A O 1
ATOM 747 N N . LEU A 1 91 ? 0.223 6.037 13.848 1.00 89.94 91 LEU A N 1
ATOM 748 C CA . LEU A 1 91 ? -0.511 6.343 15.073 1.00 89.94 91 LEU A CA 1
ATOM 749 C C . LEU A 1 91 ? -0.447 5.182 16.075 1.00 89.94 91 LEU A C 1
ATOM 751 O O . LEU A 1 91 ? -0.192 5.412 17.255 1.00 89.94 91 LEU A O 1
ATOM 755 N N . LEU A 1 92 ? -0.648 3.946 15.615 1.00 89.56 92 LEU A N 1
ATOM 756 C CA . LEU A 1 92 ? -0.639 2.757 16.468 1.00 89.56 92 LEU A CA 1
ATOM 757 C C . LEU A 1 92 ? 0.767 2.400 16.971 1.00 89.56 92 LEU A C 1
ATOM 759 O O . LEU A 1 92 ? 0.882 1.878 18.079 1.00 89.56 92 LEU A O 1
ATOM 763 N N . SER A 1 93 ? 1.828 2.693 16.208 1.00 89.88 93 SER A N 1
ATOM 764 C CA . SER A 1 93 ? 3.216 2.449 16.627 1.00 89.88 93 SER A CA 1
ATOM 765 C C . SER A 1 93 ? 3.651 3.339 17.787 1.00 89.88 93 SER A C 1
ATOM 767 O O . SER A 1 93 ? 4.537 2.958 18.543 1.00 89.88 93 SER A O 1
ATOM 769 N N . ASN A 1 94 ? 3.016 4.502 17.949 1.00 86.50 94 ASN A N 1
ATOM 770 C CA . ASN A 1 94 ? 3.315 5.447 19.026 1.00 86.50 94 ASN A CA 1
ATOM 771 C C . ASN A 1 94 ? 2.611 5.100 20.352 1.00 86.50 94 ASN A C 1
ATOM 773 O O . ASN A 1 94 ? 2.777 5.820 21.333 1.00 86.50 94 ASN A O 1
ATOM 777 N N . ILE A 1 95 ? 1.800 4.034 20.390 1.00 87.62 95 ILE A N 1
ATOM 778 C CA . ILE A 1 95 ? 1.040 3.617 21.575 1.00 87.62 95 ILE A CA 1
ATOM 779 C C . ILE A 1 95 ? 1.652 2.328 22.127 1.00 87.62 95 ILE A C 1
ATOM 781 O O . ILE A 1 95 ? 1.426 1.239 21.592 1.00 87.62 95 ILE A O 1
ATOM 785 N N . GLU A 1 96 ? 2.415 2.439 23.214 1.00 85.69 96 GLU A N 1
ATOM 786 C CA . GLU A 1 96 ? 3.075 1.297 23.860 1.00 85.69 96 GLU A CA 1
ATOM 787 C C . GLU A 1 96 ? 2.079 0.369 24.573 1.00 85.69 96 GLU A C 1
ATOM 789 O O . GLU A 1 96 ? 2.200 -0.851 24.455 1.00 85.69 96 GLU A O 1
ATOM 794 N N . ASP A 1 97 ? 1.056 0.927 25.229 1.00 88.00 97 ASP A N 1
ATOM 795 C CA . ASP A 1 97 ? 0.032 0.158 25.945 1.00 88.00 97 ASP A CA 1
ATOM 796 C C . ASP A 1 97 ? -0.907 -0.590 24.981 1.00 88.00 97 ASP A C 1
ATOM 798 O O . ASP A 1 97 ? -1.554 -0.007 24.106 1.00 88.00 97 ASP A O 1
ATOM 802 N N . GLU A 1 98 ? -1.009 -1.905 25.168 1.00 87.44 98 GLU A N 1
ATOM 803 C CA . GLU A 1 98 ? -1.857 -2.788 24.375 1.00 87.44 98 GLU A CA 1
ATOM 804 C C . GLU A 1 98 ? -3.353 -2.476 24.539 1.00 87.44 98 GLU A C 1
ATOM 806 O O . GLU A 1 98 ? -4.103 -2.555 23.562 1.00 87.44 98 GLU A O 1
ATOM 811 N N . VAL A 1 99 ? -3.802 -2.095 25.740 1.00 87.31 99 VAL A N 1
ATOM 812 C CA . VAL A 1 99 ? -5.218 -1.784 26.001 1.00 87.31 99 VAL A CA 1
ATOM 813 C C . VAL A 1 99 ? -5.619 -0.523 25.243 1.00 87.31 99 VAL A C 1
ATOM 815 O O . VAL A 1 99 ? -6.597 -0.527 24.491 1.00 87.31 99 VAL A O 1
ATOM 818 N N . LEU A 1 100 ? -4.811 0.532 25.358 1.00 86.62 100 LEU A N 1
ATOM 819 C CA . LEU A 1 100 ? -5.010 1.777 24.619 1.00 86.62 100 LEU A CA 1
ATOM 820 C C . LEU A 1 100 ? -4.908 1.573 23.104 1.00 86.62 100 LEU A C 1
ATOM 822 O O . LEU A 1 100 ? -5.691 2.153 22.352 1.00 86.62 100 LEU A O 1
ATOM 826 N N . ARG A 1 101 ? -4.000 0.709 22.634 1.00 88.88 101 ARG A N 1
ATOM 827 C CA . ARG A 1 101 ? -3.868 0.384 21.206 1.00 88.88 101 ARG A CA 1
ATOM 828 C C . ARG A 1 101 ? -5.105 -0.334 20.662 1.00 88.88 101 ARG A C 1
ATOM 830 O O . ARG A 1 101 ? -5.538 -0.041 19.544 1.00 88.88 101 ARG A O 1
ATOM 837 N N . LYS A 1 102 ? -5.706 -1.239 21.442 1.00 90.25 102 LYS A N 1
ATOM 838 C CA . LYS A 1 102 ? -6.971 -1.907 21.087 1.00 90.25 102 LYS A CA 1
ATOM 839 C C . LYS A 1 102 ? -8.125 -0.913 21.004 1.00 90.25 102 LYS A C 1
ATOM 841 O O . LYS A 1 102 ? -8.874 -0.941 20.028 1.00 90.25 102 LYS A O 1
ATOM 846 N N . GLU A 1 103 ? -8.238 0.005 21.960 1.00 88.06 103 GLU A N 1
ATOM 847 C CA . GLU A 1 103 ? -9.268 1.053 21.930 1.00 88.06 103 GLU A CA 1
ATOM 848 C C . GLU A 1 103 ? -9.068 2.036 20.766 1.00 88.06 103 GLU A C 1
ATOM 850 O O . GLU A 1 103 ? -10.022 2.344 20.049 1.00 88.06 103 GLU A O 1
ATOM 855 N N . ALA A 1 104 ? -7.826 2.444 20.483 1.00 89.19 104 ALA A N 1
ATOM 856 C CA . ALA A 1 104 ? -7.494 3.232 19.296 1.00 89.19 104 ALA A CA 1
ATOM 857 C C . ALA A 1 104 ? -7.916 2.509 18.006 1.00 89.19 104 ALA A C 1
ATOM 859 O O . ALA A 1 104 ? -8.530 3.106 17.124 1.00 89.19 104 ALA A O 1
ATOM 860 N N . THR A 1 105 ? -7.649 1.203 17.915 1.00 91.81 105 THR A N 1
ATOM 861 C CA . THR A 1 105 ? -8.014 0.384 16.751 1.00 91.81 105 THR A CA 1
ATOM 862 C C . THR A 1 105 ? -9.530 0.305 16.568 1.00 91.81 105 THR A C 1
ATOM 864 O O . THR A 1 105 ? -10.023 0.522 15.459 1.00 91.81 105 THR A O 1
ATOM 867 N N . LYS A 1 106 ? -10.289 0.092 17.653 1.00 90.94 106 LYS A N 1
ATOM 868 C CA . LYS A 1 106 ? -11.760 0.146 17.612 1.00 90.94 106 LYS A CA 1
ATOM 869 C C . LYS A 1 106 ? -12.246 1.519 17.150 1.00 90.94 106 LYS A C 1
ATOM 871 O O . LYS A 1 106 ? -13.135 1.602 16.303 1.00 90.94 106 LYS A O 1
ATOM 876 N N . ALA A 1 107 ? -11.657 2.598 17.666 1.00 90.00 107 ALA A N 1
ATOM 877 C CA . ALA A 1 107 ? -12.017 3.958 17.281 1.00 90.00 107 ALA A CA 1
ATOM 878 C C . ALA A 1 107 ? -11.830 4.186 15.774 1.00 90.00 107 ALA A C 1
ATOM 880 O O . ALA A 1 107 ? -12.744 4.682 15.117 1.00 90.00 107 ALA A O 1
ATOM 881 N N . ILE A 1 108 ? -10.696 3.749 15.219 1.00 91.94 108 ILE A N 1
ATOM 882 C CA . ILE A 1 108 ? -10.397 3.816 13.781 1.00 91.94 108 ILE A CA 1
ATOM 883 C C . ILE A 1 108 ? -11.415 3.000 12.980 1.00 91.94 108 ILE A C 1
ATOM 885 O O . ILE A 1 108 ? -11.962 3.488 11.989 1.00 91.94 108 ILE A O 1
ATOM 889 N N . PHE A 1 109 ? -11.718 1.779 13.432 1.00 91.38 109 PHE A N 1
ATOM 890 C CA . PHE A 1 109 ? -12.682 0.895 12.782 1.00 91.38 109 PHE A CA 1
ATOM 891 C C . PHE A 1 109 ? -14.081 1.513 12.690 1.00 91.38 109 PHE A C 1
ATOM 893 O O . PHE A 1 109 ? -14.757 1.359 11.671 1.00 91.38 109 PHE A O 1
ATOM 900 N N . TYR A 1 110 ? -14.546 2.191 13.740 1.00 89.06 110 TYR A N 1
ATOM 901 C CA . TYR A 1 110 ? -15.884 2.786 13.766 1.00 89.06 110 TYR A CA 1
ATOM 902 C C . TYR A 1 110 ? -15.953 4.187 13.156 1.00 89.06 110 TYR A C 1
ATOM 904 O O . TYR A 1 110 ? -16.989 4.526 12.589 1.00 89.06 110 TYR A O 1
ATOM 912 N N . ARG A 1 111 ? -14.896 5.000 13.269 1.00 89.69 111 ARG A N 1
ATOM 913 C CA . ARG A 1 111 ? -14.923 6.413 12.855 1.00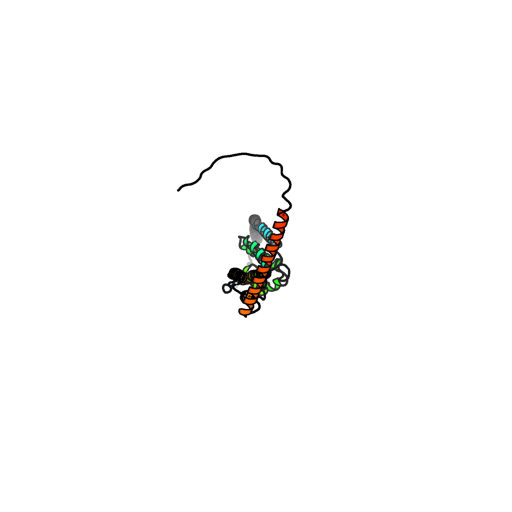 89.69 111 ARG A CA 1
ATOM 914 C C . ARG A 1 111 ? -14.302 6.661 11.491 1.00 89.69 111 ARG A C 1
ATOM 916 O O . ARG A 1 111 ? -14.889 7.399 10.709 1.00 89.69 111 ARG A O 1
ATOM 923 N N . ASN A 1 112 ? -13.140 6.080 11.204 1.00 92.62 112 ASN A N 1
ATOM 924 C CA . ASN A 1 112 ? -12.361 6.431 10.014 1.00 92.62 112 ASN A CA 1
ATOM 925 C C . ASN A 1 112 ? -12.608 5.478 8.843 1.00 92.62 112 ASN A C 1
ATOM 927 O O . ASN A 1 112 ? -12.408 5.879 7.705 1.00 92.62 112 ASN A O 1
ATOM 931 N N . ILE A 1 113 ? -13.068 4.247 9.084 1.00 91.12 113 ILE A N 1
ATOM 932 C CA . ILE A 1 113 ? -13.516 3.348 8.011 1.00 91.12 113 ILE A CA 1
ATOM 933 C C . ILE A 1 113 ? -15.009 3.578 7.771 1.00 91.12 113 ILE A C 1
ATOM 935 O O . ILE A 1 113 ? -15.836 3.270 8.630 1.00 91.12 113 ILE A O 1
ATOM 939 N N . GLN A 1 114 ? -15.358 4.112 6.603 1.00 89.94 114 GLN A N 1
ATOM 940 C CA . GLN A 1 114 ? -16.727 4.501 6.254 1.00 89.94 114 GLN A CA 1
ATOM 941 C C . GLN A 1 114 ? -17.117 4.020 4.848 1.00 89.94 114 GLN A C 1
ATOM 943 O O . GLN A 1 114 ? -16.337 3.360 4.164 1.00 89.94 114 GLN A O 1
ATOM 948 N N . GLY A 1 115 ? -18.343 4.326 4.418 1.00 88.19 115 GLY A N 1
ATOM 949 C CA . GLY A 1 115 ? -18.804 4.082 3.049 1.00 88.19 115 GLY A CA 1
ATOM 950 C C . GLY A 1 115 ? -18.721 2.615 2.620 1.00 88.19 115 GLY A C 1
ATOM 951 O O . GLY A 1 115 ? -19.084 1.713 3.376 1.00 88.19 115 GLY A O 1
ATOM 952 N N . GLU A 1 116 ? -18.234 2.376 1.400 1.00 87.75 116 GLU A N 1
ATOM 953 C CA . GLU A 1 116 ? -18.090 1.025 0.851 1.00 87.75 116 GLU A CA 1
ATOM 954 C C . GLU A 1 116 ? -17.092 0.193 1.662 1.00 87.75 116 GLU A C 1
ATOM 956 O O . GLU A 1 116 ? -17.371 -0.967 1.966 1.00 87.75 116 GLU A O 1
ATOM 961 N N . ALA A 1 117 ? -15.985 0.795 2.109 1.00 88.56 117 ALA A N 1
ATOM 962 C CA . ALA A 1 117 ? -14.976 0.109 2.912 1.00 88.56 117 ALA A CA 1
ATOM 963 C C . ALA A 1 117 ? -15.542 -0.437 4.230 1.00 88.56 117 ALA A C 1
ATOM 965 O O . ALA A 1 117 ? -15.113 -1.496 4.690 1.00 88.56 117 ALA A O 1
ATOM 966 N N . LYS A 1 118 ? -16.549 0.223 4.820 1.00 90.06 118 LYS A N 1
ATOM 967 C CA . LYS A 1 118 ? -17.210 -0.284 6.029 1.00 90.06 118 LYS A CA 1
ATOM 968 C C . LYS A 1 118 ? -17.968 -1.585 5.771 1.00 90.06 118 LYS A C 1
ATOM 970 O O . LYS A 1 118 ? -17.907 -2.489 6.602 1.00 90.06 118 LYS A O 1
ATOM 975 N N . ASN A 1 119 ? -18.612 -1.711 4.611 1.00 88.00 119 ASN A N 1
ATOM 976 C CA . ASN A 1 119 ? -19.334 -2.925 4.219 1.00 88.00 119 ASN A CA 1
ATOM 977 C C . ASN A 1 119 ? -18.390 -4.121 4.042 1.00 88.00 119 ASN A C 1
ATOM 979 O O . ASN A 1 119 ? -18.780 -5.259 4.278 1.00 88.00 119 ASN A O 1
ATOM 983 N N . VAL A 1 120 ? -17.137 -3.867 3.666 1.00 85.81 120 VAL A N 1
ATOM 984 C CA . VAL A 1 120 ? -16.108 -4.903 3.502 1.00 85.81 120 VAL A CA 1
ATOM 985 C C . VAL A 1 120 ? -15.697 -5.502 4.845 1.00 85.81 120 VAL A C 1
ATOM 987 O O . VAL A 1 120 ? -15.496 -6.709 4.957 1.00 85.81 120 VAL A O 1
ATOM 990 N N . VAL A 1 121 ? -15.582 -4.665 5.876 1.00 87.81 121 VAL A N 1
ATOM 991 C CA . VAL A 1 121 ? -15.073 -5.071 7.195 1.00 87.81 121 VAL A CA 1
ATOM 992 C C . VAL A 1 121 ? -16.176 -5.343 8.219 1.00 87.81 121 VAL A C 1
ATOM 994 O O . VAL A 1 121 ? -15.874 -5.646 9.370 1.00 87.81 121 VAL A O 1
ATOM 997 N N . ILE A 1 122 ? -17.450 -5.255 7.827 1.00 84.12 122 ILE A N 1
ATOM 998 C CA . ILE A 1 122 ? -18.598 -5.386 8.739 1.00 84.12 122 ILE A CA 1
ATOM 999 C C . ILE A 1 122 ? -18.655 -6.746 9.449 1.00 84.12 122 ILE A C 1
ATOM 1001 O O . ILE A 1 122 ? -19.100 -6.826 10.589 1.00 84.12 122 ILE A O 1
ATOM 1005 N N . ASN A 1 123 ? -18.149 -7.799 8.801 1.00 80.12 123 ASN A N 1
ATOM 1006 C CA . ASN A 1 123 ? -18.142 -9.166 9.327 1.00 80.12 123 ASN A CA 1
ATOM 1007 C C . ASN A 1 123 ? -16.880 -9.504 10.139 1.00 80.12 123 ASN A C 1
ATOM 1009 O O . ASN A 1 123 ? -16.713 -10.646 10.572 1.00 80.12 123 ASN A O 1
ATOM 1013 N N . VAL A 1 124 ? -15.967 -8.547 10.337 1.00 84.88 124 VAL A N 1
ATOM 1014 C CA . VAL A 1 124 ? -14.779 -8.763 11.168 1.00 84.88 124 VAL A CA 1
ATOM 1015 C C . VAL A 1 124 ? -15.223 -8.877 12.628 1.00 84.88 124 VAL A C 1
ATOM 1017 O O . VAL A 1 124 ? -15.639 -7.897 13.238 1.00 84.88 124 VAL A O 1
ATOM 1020 N N . GLN A 1 125 ? -15.119 -10.081 13.198 1.00 80.69 125 GLN A N 1
ATOM 1021 C CA . GLN A 1 125 ? -15.560 -10.371 14.571 1.00 80.69 125 GLN A CA 1
ATOM 1022 C C . GLN A 1 125 ? -14.744 -9.632 15.648 1.00 80.69 125 GLN A C 1
ATOM 1024 O O . GLN A 1 125 ? -15.242 -9.406 16.746 1.00 80.69 125 GLN A O 1
ATOM 1029 N N . GLN A 1 126 ? -13.499 -9.256 15.338 1.00 86.38 126 GLN A N 1
ATOM 1030 C CA . GLN A 1 126 ? -12.564 -8.589 16.252 1.00 86.38 126 GLN A CA 1
ATOM 1031 C C . GLN A 1 126 ? -12.192 -7.191 15.727 1.00 86.38 126 GLN A C 1
ATOM 1033 O O . GLN A 1 126 ? -11.198 -7.048 15.009 1.00 86.38 126 GLN A O 1
ATOM 1038 N N . PRO A 1 127 ? -12.982 -6.147 16.045 1.00 86.38 127 PRO A N 1
ATOM 1039 C CA . PRO A 1 127 ? -12.742 -4.781 15.568 1.00 86.38 127 PRO A CA 1
ATOM 1040 C C . PRO A 1 127 ? -11.532 -4.101 16.234 1.00 86.38 127 PRO A C 1
ATOM 1042 O O . PRO A 1 127 ? -11.155 -2.999 15.852 1.00 86.38 127 PRO A O 1
ATOM 1045 N N . ASP A 1 128 ? -10.932 -4.737 17.237 1.00 87.88 128 ASP A N 1
ATOM 1046 C CA . ASP A 1 128 ? -9.708 -4.323 17.923 1.00 87.88 128 ASP A CA 1
ATOM 1047 C C . ASP A 1 128 ? -8.434 -4.920 17.304 1.00 87.88 128 ASP A C 1
ATOM 1049 O O . ASP A 1 128 ? -7.325 -4.521 17.658 1.00 87.88 128 ASP A O 1
ATOM 1053 N N . ASN A 1 129 ? -8.574 -5.850 16.355 1.00 89.88 129 ASN A N 1
ATOM 1054 C CA . ASN A 1 129 ? -7.453 -6.491 15.684 1.00 89.88 129 ASN A CA 1
ATOM 1055 C C . ASN A 1 129 ? -7.141 -5.803 14.348 1.00 89.88 129 ASN A C 1
ATOM 1057 O O . ASN A 1 129 ? -7.687 -6.151 13.294 1.00 89.88 129 ASN A O 1
ATOM 1061 N N . TRP A 1 130 ? -6.203 -4.851 14.387 1.00 90.75 130 TRP A N 1
ATOM 1062 C CA . TRP A 1 130 ? -5.801 -4.080 13.207 1.00 90.75 130 TRP A CA 1
ATOM 1063 C C . TRP A 1 130 ? -5.318 -4.966 12.055 1.00 90.75 130 TRP A C 1
ATOM 1065 O O . TRP A 1 130 ? -5.664 -4.713 10.905 1.00 90.75 130 TRP A O 1
ATOM 1075 N N . GLN A 1 131 ? -4.583 -6.044 12.340 1.00 89.75 131 GLN A N 1
ATOM 1076 C CA . GLN A 1 131 ? -4.047 -6.924 11.296 1.00 89.75 131 GLN A CA 1
ATOM 1077 C C . GLN A 1 131 ? -5.153 -7.649 10.526 1.00 89.75 131 GLN A C 1
ATOM 1079 O O . GLN A 1 131 ? -5.075 -7.801 9.305 1.00 89.75 131 GLN A O 1
ATOM 1084 N N . THR A 1 132 ? -6.223 -8.045 11.217 1.00 89.44 132 THR A N 1
ATOM 1085 C CA . THR A 1 132 ? -7.387 -8.671 10.577 1.00 89.44 132 THR A CA 1
ATOM 1086 C C . THR A 1 132 ? -8.137 -7.671 9.698 1.00 89.44 132 THR A C 1
ATOM 1088 O O . THR A 1 132 ? -8.489 -7.990 8.558 1.00 89.44 132 THR A O 1
ATOM 1091 N N . ILE A 1 133 ? -8.323 -6.438 10.181 1.00 89.88 133 ILE A N 1
ATOM 1092 C CA . ILE A 1 133 ? -8.945 -5.349 9.413 1.00 89.88 133 ILE A CA 1
ATOM 1093 C C . ILE A 1 133 ? -8.107 -5.034 8.165 1.00 89.88 133 ILE A C 1
ATOM 1095 O O . ILE A 1 133 ? -8.633 -5.046 7.049 1.00 89.88 133 ILE A O 1
ATOM 1099 N N . LYS A 1 134 ? -6.795 -4.833 8.340 1.00 90.38 134 LYS A N 1
ATOM 1100 C CA . LYS A 1 134 ? -5.825 -4.555 7.273 1.00 90.38 134 LYS A CA 1
ATOM 1101 C C . LYS A 1 134 ? -5.870 -5.637 6.195 1.00 90.38 134 LYS A C 1
ATOM 1103 O O . LYS A 1 134 ? -6.029 -5.316 5.021 1.00 90.38 134 LYS A O 1
ATOM 1108 N N . ARG A 1 135 ? -5.805 -6.919 6.578 1.00 88.38 135 ARG A N 1
ATOM 1109 C CA . ARG A 1 135 ? -5.873 -8.054 5.640 1.00 88.38 135 ARG A CA 1
ATOM 1110 C C . ARG A 1 135 ? -7.186 -8.078 4.854 1.00 88.38 135 ARG A C 1
ATOM 1112 O O . ARG A 1 135 ? -7.164 -8.268 3.642 1.00 88.38 135 ARG A O 1
ATOM 1119 N N . THR A 1 136 ? -8.314 -7.859 5.526 1.00 89.25 136 THR A N 1
ATOM 1120 C CA . THR A 1 136 ? -9.643 -7.873 4.889 1.00 89.25 136 THR A CA 1
ATOM 1121 C C . THR A 1 136 ? -9.765 -6.764 3.840 1.00 89.25 136 THR A C 1
ATOM 1123 O O . THR A 1 136 ? -10.209 -7.013 2.719 1.00 89.25 136 THR A O 1
ATOM 1126 N N . LEU A 1 137 ? -9.302 -5.554 4.167 1.00 89.62 137 LEU A N 1
ATOM 1127 C CA . LEU A 1 137 ? -9.285 -4.430 3.231 1.00 89.62 137 LEU A CA 1
ATOM 1128 C C . LEU A 1 137 ? -8.317 -4.666 2.062 1.00 89.62 137 LEU A C 1
ATOM 1130 O O . LEU A 1 137 ? -8.708 -4.453 0.916 1.00 89.62 137 LEU A O 1
ATOM 1134 N N . LYS A 1 138 ? -7.099 -5.167 2.325 1.00 88.62 138 LYS A N 1
ATOM 1135 C CA . LYS A 1 138 ? -6.127 -5.519 1.272 1.00 88.62 138 LYS A CA 1
ATOM 1136 C C . LYS A 1 138 ? -6.718 -6.492 0.256 1.00 88.62 138 LYS A C 1
ATOM 1138 O O . LYS A 1 138 ? -6.531 -6.295 -0.935 1.00 88.62 138 LYS A O 1
ATOM 1143 N N . LEU A 1 139 ? -7.430 -7.526 0.708 1.00 85.56 139 LEU A N 1
ATOM 1144 C CA . LEU A 1 139 ? -8.010 -8.537 -0.182 1.00 85.56 139 LEU A CA 1
ATOM 1145 C C . LEU A 1 139 ? -9.077 -7.956 -1.112 1.00 85.56 139 LEU A C 1
ATOM 1147 O O . LEU A 1 139 ? -9.136 -8.329 -2.280 1.00 85.56 139 LEU A O 1
ATOM 1151 N N . ARG A 1 140 ? -9.917 -7.048 -0.607 1.00 86.50 140 ARG A N 1
ATOM 1152 C CA . ARG A 1 140 ? -11.010 -6.467 -1.393 1.00 86.50 140 ARG A CA 1
ATOM 1153 C C . ARG A 1 140 ? -10.547 -5.380 -2.357 1.00 86.50 140 ARG A C 1
ATOM 1155 O O . ARG A 1 140 ? -11.071 -5.311 -3.462 1.00 86.50 140 ARG A O 1
ATOM 1162 N N . TYR A 1 141 ? -9.609 -4.539 -1.927 1.00 86.19 141 TYR A N 1
ATOM 1163 C CA . TYR A 1 141 ? -9.092 -3.414 -2.713 1.00 86.19 141 TYR A CA 1
ATOM 1164 C C . TYR A 1 141 ? -7.791 -3.750 -3.451 1.00 86.19 141 TYR A C 1
ATOM 1166 O O . TYR A 1 141 ? -7.114 -2.850 -3.940 1.00 86.19 141 TYR A O 1
ATOM 1174 N N . ARG A 1 142 ? -7.432 -5.038 -3.538 1.00 82.75 142 ARG A N 1
ATOM 1175 C CA . ARG A 1 142 ? -6.273 -5.505 -4.301 1.00 82.75 142 ARG A CA 1
ATOM 1176 C C . ARG A 1 142 ? -6.403 -5.037 -5.756 1.00 82.75 142 ARG A C 1
ATOM 1178 O O . ARG A 1 142 ? -7.448 -5.269 -6.366 1.00 82.75 142 ARG A O 1
ATOM 1185 N N . PRO A 1 143 ? -5.371 -4.396 -6.329 1.00 80.81 143 PRO A N 1
ATOM 1186 C CA . PRO A 1 143 ? -5.402 -3.991 -7.723 1.00 80.81 143 PRO A CA 1
ATOM 1187 C C . PRO A 1 143 ? -5.526 -5.227 -8.618 1.00 80.81 143 PRO A C 1
ATOM 1189 O O . PRO A 1 143 ? -4.965 -6.280 -8.324 1.00 80.81 143 PRO A O 1
ATOM 1192 N N . ASN A 1 144 ? -6.183 -5.074 -9.769 1.00 81.12 144 ASN A N 1
ATOM 1193 C CA . ASN A 1 144 ? -6.322 -6.136 -10.780 1.00 81.12 144 ASN A CA 1
ATOM 1194 C C . ASN A 1 144 ? -4.989 -6.534 -11.453 1.00 81.12 144 ASN A C 1
ATOM 1196 O O . ASN A 1 144 ? -4.981 -7.307 -12.410 1.00 81.12 144 ASN A O 1
ATOM 1200 N N . LEU A 1 145 ? -3.872 -5.951 -11.015 1.00 83.06 145 LEU A N 1
ATOM 1201 C CA . LEU A 1 145 ? -2.540 -6.221 -11.525 1.00 83.06 145 LEU A CA 1
ATOM 1202 C C . LEU A 1 145 ? -1.901 -7.333 -10.685 1.00 83.06 145 LEU A C 1
ATOM 1204 O O . LEU A 1 145 ? -1.776 -7.213 -9.471 1.00 83.06 145 LEU A O 1
ATOM 1208 N N . GLU A 1 146 ? -1.465 -8.405 -11.332 1.00 85.81 146 GLU A N 1
ATOM 1209 C CA . GLU A 1 146 ? -0.781 -9.516 -10.666 1.00 85.81 146 GLU A CA 1
ATOM 1210 C C . GLU A 1 146 ? 0.750 -9.326 -10.675 1.00 85.81 146 GLU A C 1
ATOM 1212 O O . GLU A 1 146 ? 1.286 -8.748 -11.627 1.00 85.81 146 GLU A O 1
ATOM 1217 N N . PRO A 1 147 ? 1.497 -9.864 -9.689 1.00 85.88 147 PRO A N 1
ATOM 1218 C CA . PRO A 1 147 ? 2.950 -9.685 -9.569 1.00 85.88 147 PRO A CA 1
ATOM 1219 C C . PRO A 1 147 ? 3.721 -10.069 -10.837 1.00 85.88 147 PRO A C 1
ATOM 1221 O O . PRO A 1 147 ? 4.566 -9.320 -11.324 1.00 85.88 147 PRO A O 1
ATOM 1224 N N . HIS A 1 148 ? 3.369 -11.201 -11.455 1.00 86.62 148 HIS A N 1
ATOM 1225 C CA . HIS A 1 148 ? 4.006 -11.673 -12.689 1.00 86.62 148 HIS A CA 1
ATOM 1226 C C . HIS A 1 148 ? 3.836 -10.697 -13.870 1.00 86.62 148 HIS A C 1
ATOM 1228 O O . HIS A 1 148 ? 4.645 -10.692 -14.801 1.00 86.62 148 HIS A O 1
ATOM 1234 N N . GLN A 1 149 ? 2.796 -9.856 -13.849 1.00 89.06 149 GLN A N 1
ATOM 1235 C CA . GLN A 1 149 ? 2.550 -8.869 -14.896 1.00 89.06 149 GLN A CA 1
ATOM 1236 C C . GLN A 1 149 ? 3.542 -7.703 -14.824 1.00 89.06 149 GLN A C 1
ATOM 1238 O O . GLN A 1 149 ? 3.791 -7.083 -15.855 1.00 89.06 149 GLN A O 1
ATOM 1243 N N . ILE A 1 150 ? 4.151 -7.426 -13.662 1.00 90.19 150 ILE A N 1
ATOM 1244 C CA . ILE A 1 150 ? 5.258 -6.460 -13.553 1.00 90.19 150 ILE A CA 1
ATOM 1245 C C . ILE A 1 150 ? 6.463 -6.962 -14.346 1.00 90.19 150 ILE A C 1
ATOM 1247 O O . ILE A 1 150 ? 6.933 -6.268 -15.245 1.00 90.19 150 ILE A O 1
ATOM 1251 N N . TYR A 1 151 ? 6.898 -8.201 -14.102 1.00 88.81 151 TYR A N 1
ATOM 1252 C CA . TYR A 1 151 ? 8.012 -8.805 -14.839 1.00 88.81 151 TYR A CA 1
ATOM 1253 C C . TYR A 1 151 ? 7.732 -8.905 -16.340 1.00 88.81 151 TYR A C 1
ATOM 1255 O O . TYR A 1 151 ? 8.612 -8.625 -17.154 1.00 88.81 151 TYR A O 1
ATOM 1263 N N . ARG A 1 152 ? 6.491 -9.238 -16.724 1.00 88.88 152 ARG A N 1
ATOM 1264 C CA . ARG A 1 152 ? 6.084 -9.235 -18.135 1.00 88.88 152 ARG A CA 1
ATOM 1265 C C . ARG A 1 152 ? 6.247 -7.849 -18.763 1.00 88.88 152 ARG A C 1
ATOM 1267 O O . ARG A 1 152 ? 6.870 -7.747 -19.812 1.00 88.88 152 ARG A O 1
ATOM 1274 N N . LYS A 1 153 ? 5.763 -6.787 -18.111 1.00 89.88 153 LYS A N 1
ATOM 1275 C CA . LYS A 1 153 ? 5.892 -5.411 -18.622 1.00 89.88 153 LYS A CA 1
ATOM 1276 C C . LYS A 1 153 ? 7.344 -4.951 -18.719 1.00 89.88 153 LYS A C 1
ATOM 1278 O O . LYS A 1 153 ? 7.713 -4.296 -19.684 1.00 89.88 153 LYS A O 1
ATOM 1283 N N . ILE A 1 154 ? 8.174 -5.329 -17.750 1.00 88.50 154 ILE A N 1
ATOM 1284 C CA . ILE A 1 154 ? 9.618 -5.081 -17.781 1.00 88.50 154 ILE A CA 1
ATOM 1285 C C . ILE A 1 154 ? 10.258 -5.754 -19.014 1.00 88.50 154 ILE A C 1
ATOM 1287 O O . ILE A 1 154 ? 11.051 -5.143 -19.739 1.00 88.50 154 ILE A O 1
ATOM 1291 N N . ASN A 1 155 ? 9.882 -7.004 -19.295 1.00 84.94 155 ASN A N 1
ATOM 1292 C CA . ASN A 1 155 ? 10.366 -7.735 -20.463 1.00 84.94 155 ASN A CA 1
ATOM 1293 C C . ASN A 1 155 ? 9.849 -7.148 -21.788 1.00 84.94 155 ASN A C 1
ATOM 1295 O O . ASN A 1 155 ? 10.593 -7.066 -22.760 1.00 84.94 155 ASN A O 1
ATOM 1299 N N . GLU A 1 156 ? 8.607 -6.675 -21.822 1.00 86.75 156 GLU A N 1
ATOM 1300 C CA . GLU A 1 156 ? 7.976 -6.073 -23.005 1.00 86.75 156 GLU A CA 1
ATOM 1301 C C . GLU A 1 156 ? 8.368 -4.606 -23.233 1.00 86.75 156 GLU A C 1
ATOM 1303 O O . GLU A 1 156 ? 7.996 -4.026 -24.251 1.00 86.75 156 GLU A O 1
ATOM 1308 N N . LEU A 1 157 ? 9.140 -4.011 -22.317 1.00 86.31 157 LEU A N 1
ATOM 1309 C CA . LEU A 1 157 ? 9.571 -2.622 -22.401 1.00 86.31 157 LEU A CA 1
ATOM 1310 C C . LEU A 1 157 ? 10.330 -2.358 -23.709 1.00 86.31 157 LEU A C 1
ATOM 1312 O O . LEU A 1 157 ? 11.370 -2.978 -23.959 1.00 86.31 157 LEU A O 1
ATOM 1316 N N . ARG A 1 158 ? 9.803 -1.423 -24.503 1.00 80.56 158 ARG A N 1
ATOM 1317 C CA . ARG A 1 158 ? 10.380 -0.893 -25.742 1.00 80.56 158 ARG A CA 1
ATOM 1318 C C . ARG A 1 158 ? 10.360 0.618 -25.666 1.00 80.56 158 ARG A C 1
ATOM 1320 O O . ARG A 1 158 ? 9.327 1.188 -25.333 1.00 80.56 158 ARG A O 1
ATOM 1327 N N . VAL A 1 159 ? 11.491 1.248 -25.944 1.00 77.69 159 VAL A N 1
ATOM 1328 C CA . VAL A 1 159 ? 11.660 2.688 -25.738 1.00 77.69 159 VAL A CA 1
ATOM 1329 C C . VAL A 1 159 ? 12.497 3.271 -26.859 1.00 77.69 159 VAL A C 1
ATOM 1331 O O . VAL A 1 159 ? 13.511 2.702 -27.258 1.00 77.69 159 VAL A O 1
ATOM 1334 N N . ASN A 1 160 ? 12.083 4.430 -27.358 1.00 72.25 160 ASN A N 1
ATOM 1335 C CA . ASN A 1 160 ? 12.774 5.108 -28.451 1.00 72.25 160 ASN A CA 1
ATOM 1336 C C . ASN A 1 160 ? 13.744 6.174 -27.932 1.00 72.25 160 ASN A C 1
ATOM 1338 O O . ASN A 1 160 ? 14.672 6.576 -28.637 1.00 72.25 160 ASN A O 1
ATOM 1342 N N . THR A 1 161 ? 13.531 6.651 -26.701 1.00 77.25 161 THR A N 1
ATOM 1343 C CA . THR A 1 161 ? 14.335 7.707 -26.078 1.00 77.25 161 THR A CA 1
ATOM 1344 C C . THR A 1 161 ? 14.662 7.397 -24.620 1.00 77.25 161 THR A C 1
ATOM 1346 O O . THR A 1 161 ? 13.943 6.672 -23.935 1.00 77.25 161 THR A O 1
ATOM 1349 N N . VAL A 1 162 ? 15.739 8.005 -24.114 1.00 78.62 162 VAL A N 1
ATOM 1350 C CA . VAL A 1 162 ? 16.127 7.902 -22.695 1.00 78.62 162 VAL A CA 1
ATOM 1351 C C . VAL A 1 162 ? 15.075 8.541 -21.777 1.00 78.62 162 VAL A C 1
ATOM 1353 O O . VAL A 1 162 ? 14.853 8.063 -20.669 1.00 78.62 162 VAL A O 1
ATOM 1356 N N . SER A 1 163 ? 14.396 9.596 -22.234 1.00 79.12 163 SER A N 1
ATOM 1357 C CA . SER A 1 163 ? 13.318 10.241 -21.474 1.00 79.12 163 SER A CA 1
ATOM 1358 C C . SER A 1 163 ? 12.100 9.328 -21.322 1.00 79.12 163 SER A C 1
ATOM 1360 O O . SER A 1 163 ? 11.573 9.201 -20.222 1.00 79.12 163 SER A O 1
ATOM 1362 N N . GLU A 1 164 ? 11.693 8.653 -22.398 1.00 82.62 164 GLU A N 1
ATOM 1363 C CA . GLU A 1 164 ? 10.621 7.648 -22.376 1.00 82.62 164 GLU A CA 1
ATOM 1364 C C . GLU A 1 164 ? 10.993 6.465 -21.473 1.00 82.62 164 GLU A C 1
ATOM 1366 O O . GLU A 1 164 ? 10.195 6.059 -20.633 1.00 82.62 164 GLU A O 1
ATOM 1371 N N . LEU A 1 165 ? 12.244 5.994 -21.550 1.00 86.38 165 LEU A N 1
ATOM 1372 C CA . LEU A 1 165 ? 12.775 4.977 -20.642 1.00 86.38 165 LEU A CA 1
ATOM 1373 C C . LEU A 1 165 ? 12.651 5.382 -19.173 1.00 86.38 165 LEU A C 1
ATOM 1375 O O . LEU A 1 165 ? 12.183 4.588 -18.362 1.00 86.38 165 LEU A O 1
ATOM 1379 N N . ALA A 1 166 ? 13.041 6.606 -18.818 1.00 86.31 166 ALA A N 1
ATOM 1380 C CA . ALA A 1 166 ? 12.946 7.077 -17.441 1.00 86.31 166 ALA A CA 1
ATOM 1381 C C . ALA A 1 166 ? 11.492 7.110 -16.939 1.00 86.31 166 ALA A C 1
ATOM 1383 O O . ALA A 1 166 ? 11.227 6.687 -15.814 1.00 86.31 166 ALA A O 1
ATOM 1384 N N . ILE A 1 167 ? 10.554 7.567 -17.776 1.00 88.12 167 ILE A N 1
ATOM 1385 C CA . ILE A 1 167 ? 9.123 7.615 -17.440 1.00 88.12 167 ILE A CA 1
ATOM 1386 C C . ILE A 1 167 ? 8.567 6.200 -17.243 1.00 88.12 167 ILE A C 1
ATOM 1388 O O . ILE A 1 167 ? 7.916 5.933 -16.233 1.00 88.12 167 ILE A O 1
ATOM 1392 N N . GLU A 1 168 ? 8.846 5.280 -18.165 1.00 89.94 168 GLU A N 1
ATOM 1393 C CA . GLU A 1 168 ? 8.337 3.908 -18.088 1.00 89.94 168 GLU A CA 1
ATOM 1394 C C . GLU A 1 168 ? 8.904 3.141 -16.889 1.00 89.94 168 GLU A C 1
ATOM 1396 O O . GLU A 1 168 ? 8.154 2.486 -16.161 1.00 89.94 168 GLU A O 1
ATOM 1401 N N . LEU A 1 169 ? 10.204 3.272 -16.608 1.00 91.69 169 LEU A N 1
ATOM 1402 C CA . LEU A 1 169 ? 10.810 2.668 -15.418 1.00 91.69 169 LEU A CA 1
ATOM 1403 C C . LEU A 1 169 ? 10.189 3.216 -14.131 1.00 91.69 169 LEU A C 1
ATOM 1405 O O . LEU A 1 169 ? 9.896 2.448 -13.215 1.00 91.69 169 LEU A O 1
ATOM 1409 N N . GLN A 1 170 ? 9.940 4.526 -14.074 1.00 90.31 170 GLN A N 1
ATOM 1410 C CA . GLN A 1 170 ? 9.304 5.154 -12.923 1.00 90.31 170 GLN A CA 1
ATOM 1411 C C . GLN A 1 170 ? 7.857 4.666 -12.741 1.00 90.31 170 GLN A C 1
ATOM 1413 O O . GLN A 1 170 ? 7.444 4.359 -11.624 1.00 90.31 170 GLN A O 1
ATOM 1418 N N . ASN A 1 171 ? 7.097 4.523 -13.829 1.00 91.38 171 ASN A N 1
ATOM 1419 C CA . ASN A 1 171 ? 5.740 3.975 -13.798 1.00 91.38 171 ASN A CA 1
ATOM 1420 C C . ASN A 1 171 ? 5.711 2.515 -13.325 1.00 91.38 171 ASN A C 1
ATOM 1422 O O . ASN A 1 171 ? 4.813 2.124 -12.575 1.00 91.38 171 ASN A O 1
ATOM 1426 N N . LEU A 1 172 ? 6.675 1.697 -13.760 1.00 91.75 172 LEU A N 1
ATOM 1427 C CA . LEU A 1 172 ? 6.811 0.311 -13.309 1.00 91.75 172 LEU A CA 1
ATOM 1428 C C . LEU A 1 172 ? 7.175 0.240 -11.831 1.00 91.75 172 LEU A C 1
ATOM 1430 O O . LEU A 1 172 ? 6.576 -0.557 -11.110 1.00 91.75 172 LEU A O 1
ATOM 1434 N N . LYS A 1 173 ? 8.079 1.113 -11.377 1.00 91.44 173 LYS A N 1
ATOM 1435 C CA . LYS A 1 173 ? 8.418 1.239 -9.963 1.00 91.44 173 LYS A CA 1
ATOM 1436 C C . LYS A 1 173 ? 7.192 1.591 -9.125 1.00 91.44 173 LYS A C 1
ATOM 1438 O O . LYS A 1 173 ? 6.881 0.866 -8.192 1.00 91.44 173 LYS A O 1
ATOM 1443 N N . TYR A 1 174 ? 6.435 2.622 -9.501 1.00 89.75 174 TYR A N 1
ATOM 1444 C CA . TYR A 1 174 ? 5.231 3.005 -8.756 1.00 89.75 174 TYR A CA 1
ATOM 1445 C C . TYR A 1 174 ? 4.208 1.868 -8.650 1.00 89.75 174 TYR A C 1
ATOM 1447 O O . TYR A 1 174 ? 3.643 1.648 -7.582 1.00 89.75 174 TYR A O 1
ATOM 1455 N N . LYS A 1 175 ? 3.996 1.111 -9.733 1.00 89.31 175 LYS A N 1
ATOM 1456 C CA . LYS A 1 175 ? 3.097 -0.055 -9.713 1.00 89.31 175 LYS A CA 1
ATOM 1457 C C . LYS A 1 175 ? 3.637 -1.191 -8.846 1.00 89.31 175 LYS A C 1
ATOM 1459 O O . LYS A 1 175 ? 2.855 -1.888 -8.208 1.00 89.31 175 LYS A O 1
ATOM 1464 N N . ASN A 1 176 ? 4.952 -1.392 -8.829 1.00 90.25 176 ASN A N 1
ATOM 1465 C CA . ASN A 1 176 ? 5.587 -2.367 -7.952 1.00 90.25 176 ASN A CA 1
ATOM 1466 C C . ASN A 1 176 ? 5.454 -1.978 -6.475 1.00 90.25 176 ASN A C 1
ATOM 1468 O O . ASN A 1 176 ? 5.093 -2.821 -5.656 1.00 90.25 176 ASN A O 1
ATOM 1472 N N . ASP A 1 177 ? 5.696 -0.710 -6.148 1.00 87.38 177 ASP A N 1
ATOM 1473 C CA . ASP A 1 177 ? 5.559 -0.173 -4.792 1.00 87.38 177 ASP A CA 1
ATOM 1474 C C . ASP A 1 177 ? 4.110 -0.315 -4.304 1.00 87.38 177 ASP A C 1
ATOM 1476 O O . ASP A 1 177 ? 3.866 -0.764 -3.185 1.00 87.38 177 ASP A O 1
ATOM 1480 N N . GLU A 1 178 ? 3.138 -0.018 -5.172 1.00 86.06 178 GLU A N 1
ATOM 1481 C CA . GLU A 1 178 ? 1.719 -0.229 -4.891 1.00 86.06 178 GLU A CA 1
ATOM 1482 C C . GLU A 1 178 ? 1.407 -1.705 -4.610 1.00 86.06 178 GLU A C 1
ATOM 1484 O O . GLU A 1 178 ? 0.799 -2.010 -3.585 1.00 86.06 178 GLU A O 1
ATOM 1489 N N . LEU A 1 179 ? 1.843 -2.624 -5.482 1.00 87.62 179 LEU A N 1
ATOM 1490 C CA . LEU A 1 179 ? 1.609 -4.062 -5.312 1.00 87.62 179 LEU A CA 1
ATOM 1491 C C . LEU A 1 179 ? 2.262 -4.607 -4.046 1.00 87.62 179 LEU A C 1
ATOM 1493 O O . LEU A 1 179 ? 1.641 -5.395 -3.333 1.00 87.62 179 LEU A O 1
ATOM 1497 N N . SER A 1 180 ? 3.482 -4.171 -3.744 1.00 86.31 180 SER A N 1
ATOM 1498 C CA . SER A 1 180 ? 4.259 -4.651 -2.600 1.00 86.31 180 SER A CA 1
ATOM 1499 C C . SER A 1 180 ? 3.503 -4.485 -1.284 1.00 86.31 180 SER A C 1
ATOM 1501 O O . SER A 1 180 ? 3.571 -5.365 -0.431 1.00 86.31 180 SER A O 1
ATOM 1503 N N . VAL A 1 181 ? 2.684 -3.437 -1.137 1.00 84.81 181 VAL A N 1
ATOM 1504 C CA . VAL A 1 181 ? 1.843 -3.258 0.058 1.00 84.81 181 VAL A CA 1
ATOM 1505 C C . VAL A 1 181 ? 0.836 -4.399 0.230 1.00 84.81 181 VAL A C 1
ATOM 1507 O O . VAL A 1 181 ? 0.582 -4.834 1.356 1.00 84.81 181 VAL A O 1
ATOM 1510 N N . TYR A 1 182 ? 0.270 -4.927 -0.855 1.00 84.31 182 TYR A N 1
ATOM 1511 C CA . TYR A 1 182 ? -0.726 -6.000 -0.789 1.00 84.31 182 TYR A CA 1
ATOM 1512 C C . TYR A 1 182 ? -0.106 -7.370 -0.497 1.00 84.31 182 TYR A C 1
ATOM 1514 O O . TYR A 1 182 ? -0.737 -8.162 0.201 1.00 84.31 182 TYR A O 1
ATOM 1522 N N . TYR A 1 183 ? 1.120 -7.625 -0.967 1.00 83.69 183 TYR A N 1
ATOM 1523 C CA . TYR A 1 183 ? 1.806 -8.922 -0.826 1.00 83.69 183 TYR A CA 1
ATOM 1524 C C . TYR A 1 183 ? 2.908 -8.956 0.232 1.00 83.69 183 TYR A C 1
ATOM 1526 O O . TYR A 1 183 ? 3.536 -9.989 0.400 1.00 83.69 183 TYR A O 1
ATOM 1534 N N . GLN A 1 184 ? 3.132 -7.871 0.975 1.00 81.44 184 GLN A N 1
ATOM 1535 C CA . GLN A 1 184 ? 4.184 -7.787 1.998 1.00 81.44 184 GLN A CA 1
ATOM 1536 C C . GLN A 1 184 ? 4.187 -8.960 2.999 1.00 81.44 184 GLN A C 1
ATOM 1538 O O . GLN A 1 184 ? 5.237 -9.341 3.505 1.00 81.44 184 GLN A O 1
ATOM 1543 N N . ASP A 1 185 ? 3.007 -9.513 3.286 1.00 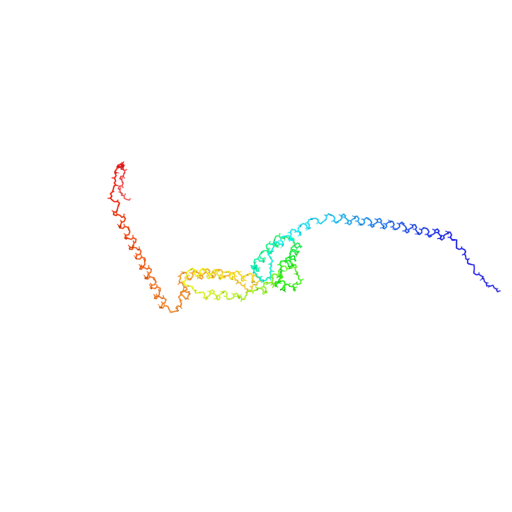75.62 185 ASP A N 1
ATOM 1544 C CA . ASP A 1 185 ? 2.804 -10.584 4.264 1.00 75.62 185 ASP A CA 1
ATOM 1545 C C . ASP A 1 185 ? 2.715 -11.982 3.607 1.00 75.62 185 ASP A C 1
ATOM 1547 O O . ASP A 1 185 ? 2.429 -12.964 4.294 1.00 75.62 185 ASP A O 1
ATOM 1551 N N . ASP A 1 186 ? 2.908 -12.079 2.286 1.00 79.19 186 ASP A N 1
ATOM 1552 C CA . ASP A 1 186 ? 2.850 -13.321 1.510 1.00 79.19 186 ASP A CA 1
ATOM 1553 C C . ASP A 1 186 ? 4.273 -13.828 1.201 1.00 79.19 186 ASP A C 1
ATOM 1555 O O . ASP A 1 186 ? 4.937 -13.305 0.305 1.00 79.19 186 ASP A O 1
ATOM 1559 N N . PRO A 1 187 ? 4.766 -14.863 1.905 1.00 77.00 187 PRO A N 1
ATOM 1560 C CA . PRO A 1 187 ? 6.127 -15.361 1.719 1.00 77.00 187 PRO A CA 1
ATOM 1561 C C . PRO A 1 187 ? 6.345 -16.043 0.360 1.00 77.00 187 PRO A C 1
ATOM 1563 O O . PRO A 1 187 ? 7.486 -16.323 -0.002 1.00 77.00 187 PRO A O 1
ATOM 1566 N N . CYS A 1 188 ? 5.281 -16.348 -0.390 1.00 80.19 188 CYS A N 1
ATOM 1567 C CA . CYS A 1 188 ? 5.385 -16.956 -1.713 1.00 80.19 188 CYS A CA 1
ATOM 1568 C C . CYS A 1 188 ? 5.614 -15.925 -2.828 1.00 80.19 188 CYS A C 1
ATOM 1570 O O . CYS A 1 188 ? 5.937 -16.318 -3.951 1.00 80.19 188 CYS A O 1
ATOM 1572 N N . ILE A 1 189 ? 5.438 -14.629 -2.548 1.00 81.44 189 ILE A N 1
ATOM 1573 C CA . ILE A 1 189 ? 5.549 -13.551 -3.533 1.00 81.44 189 ILE A CA 1
ATOM 1574 C C . ILE A 1 189 ? 6.619 -12.564 -3.068 1.00 81.44 189 ILE A C 1
ATOM 1576 O O . ILE A 1 189 ? 6.395 -11.753 -2.176 1.00 81.44 189 ILE A O 1
ATOM 1580 N N . ASP A 1 190 ? 7.779 -12.606 -3.721 1.00 80.44 190 ASP A N 1
ATOM 1581 C CA . ASP A 1 190 ? 8.877 -11.672 -3.480 1.00 80.44 190 ASP A CA 1
ATOM 1582 C C . ASP A 1 190 ? 8.995 -10.666 -4.632 1.00 80.44 190 ASP A C 1
ATOM 1584 O O . ASP A 1 190 ? 9.271 -11.036 -5.773 1.00 80.44 190 ASP A O 1
ATOM 1588 N N . LEU A 1 191 ? 8.777 -9.387 -4.318 1.00 84.75 191 LEU A N 1
ATOM 1589 C CA . LEU A 1 191 ? 8.904 -8.253 -5.241 1.00 84.75 191 LEU A CA 1
ATOM 1590 C C . LEU A 1 191 ? 10.154 -7.395 -4.968 1.00 84.75 191 LEU A C 1
ATOM 1592 O O . LEU A 1 191 ? 10.365 -6.379 -5.633 1.00 84.75 191 LEU A O 1
ATOM 1596 N N . SER A 1 192 ? 11.010 -7.788 -4.018 1.00 84.81 192 SER A N 1
ATOM 1597 C CA . SER A 1 192 ? 12.188 -7.006 -3.607 1.00 84.81 192 SER A CA 1
ATOM 1598 C C . SER A 1 192 ? 13.254 -6.882 -4.703 1.00 84.81 192 SER A C 1
ATOM 1600 O O . SER A 1 192 ? 14.017 -5.917 -4.744 1.00 84.81 192 SER A O 1
ATOM 1602 N N . ASN A 1 193 ? 13.293 -7.837 -5.634 1.00 87.50 193 ASN A N 1
ATOM 1603 C CA . ASN A 1 193 ? 14.261 -7.864 -6.729 1.00 87.50 193 ASN A CA 1
ATOM 1604 C C . ASN A 1 193 ? 13.913 -6.917 -7.894 1.00 87.50 193 ASN A C 1
ATOM 1606 O O . ASN A 1 193 ? 14.768 -6.680 -8.755 1.00 87.50 193 ASN A O 1
ATOM 1610 N N . VAL A 1 194 ? 12.690 -6.375 -7.941 1.00 88.25 194 VAL A N 1
ATOM 1611 C CA . VAL A 1 194 ? 12.201 -5.578 -9.075 1.00 88.25 194 VAL A CA 1
ATOM 1612 C C . VAL A 1 194 ? 13.030 -4.310 -9.258 1.00 88.25 194 VAL A C 1
ATOM 1614 O O . VAL A 1 194 ? 13.414 -4.001 -10.384 1.00 88.25 194 VAL A O 1
ATOM 1617 N N . ASP A 1 195 ? 13.406 -3.629 -8.175 1.00 87.88 195 ASP A N 1
ATOM 1618 C CA . ASP A 1 195 ? 14.251 -2.429 -8.243 1.00 87.88 195 ASP A CA 1
ATOM 1619 C C . ASP A 1 195 ? 15.613 -2.716 -8.892 1.00 87.88 195 ASP A C 1
ATOM 1621 O O . ASP A 1 195 ? 16.079 -1.965 -9.754 1.00 87.88 195 ASP A O 1
ATOM 1625 N N . SER A 1 196 ? 16.243 -3.837 -8.527 1.00 89.75 196 SER A N 1
ATOM 1626 C CA . SER A 1 196 ? 17.513 -4.259 -9.127 1.00 89.75 196 SER A CA 1
ATOM 1627 C C . SER A 1 196 ? 17.350 -4.566 -10.617 1.00 89.75 196 SER A C 1
ATOM 1629 O O . SER A 1 196 ? 18.165 -4.139 -11.439 1.00 89.75 196 SER A O 1
ATOM 1631 N N . LEU A 1 197 ? 16.263 -5.251 -10.981 1.00 90.25 197 LEU A N 1
ATOM 1632 C CA . LEU A 1 197 ? 15.954 -5.593 -12.365 1.00 90.25 197 LEU A CA 1
ATOM 1633 C C . LEU A 1 197 ? 15.723 -4.343 -13.229 1.00 90.25 197 LEU A C 1
ATOM 1635 O O . LEU A 1 197 ? 16.264 -4.259 -14.332 1.00 90.25 197 LEU A O 1
ATOM 1639 N N . LEU A 1 198 ? 14.980 -3.355 -12.719 1.00 91.00 198 LEU A N 1
ATOM 1640 C CA . LEU A 1 198 ? 14.747 -2.078 -13.401 1.00 91.00 198 LEU A CA 1
ATOM 1641 C C . LEU A 1 198 ? 16.067 -1.340 -13.671 1.00 91.00 198 LEU A C 1
ATOM 1643 O O . LEU A 1 198 ? 16.285 -0.856 -14.783 1.00 91.00 198 LEU A O 1
ATOM 1647 N N . VAL A 1 199 ? 16.978 -1.303 -12.691 1.00 90.25 199 VAL A N 1
ATOM 1648 C CA . VAL A 1 199 ? 18.306 -0.686 -12.849 1.00 90.25 199 VAL A CA 1
ATOM 1649 C C . VAL A 1 199 ? 19.150 -1.417 -13.893 1.00 90.25 199 VAL A C 1
ATOM 1651 O O . VAL A 1 199 ? 19.810 -0.769 -14.709 1.00 90.25 199 VAL A O 1
ATOM 1654 N N . ASN A 1 200 ? 19.149 -2.750 -13.886 1.00 88.75 200 ASN A N 1
ATOM 1655 C CA . ASN A 1 200 ? 19.932 -3.536 -14.840 1.00 88.75 200 ASN A CA 1
ATOM 1656 C C . ASN A 1 200 ? 19.424 -3.341 -16.270 1.00 88.75 200 ASN A C 1
ATOM 1658 O O . ASN A 1 200 ? 20.214 -3.048 -17.163 1.00 88.75 200 ASN A O 1
ATOM 1662 N N . ILE A 1 201 ? 18.108 -3.368 -16.475 1.00 86.81 201 ILE A N 1
ATOM 1663 C CA . ILE A 1 201 ? 17.512 -3.141 -17.796 1.00 86.81 201 ILE A CA 1
ATOM 1664 C C . ILE A 1 201 ? 17.762 -1.719 -18.289 1.00 86.81 201 ILE A C 1
ATOM 1666 O O . ILE A 1 201 ? 18.079 -1.527 -19.461 1.00 86.81 201 ILE A O 1
ATOM 1670 N N . ALA A 1 202 ? 17.704 -0.720 -17.407 1.00 86.88 202 ALA A N 1
ATOM 1671 C CA . ALA A 1 202 ? 18.070 0.644 -17.772 1.00 86.88 202 ALA A CA 1
ATOM 1672 C C . ALA A 1 202 ? 19.514 0.719 -18.299 1.00 86.88 202 ALA A C 1
ATOM 1674 O O . ALA A 1 202 ? 19.774 1.353 -19.325 1.00 86.88 202 ALA A O 1
ATOM 1675 N N . LYS A 1 203 ? 20.455 0.044 -17.624 1.00 86.88 203 LYS A N 1
ATOM 1676 C CA . LYS A 1 203 ? 21.862 -0.016 -18.049 1.00 86.88 203 LYS A CA 1
ATOM 1677 C C . LYS A 1 203 ? 22.010 -0.727 -19.389 1.00 86.88 203 LYS A C 1
ATOM 1679 O O . LYS A 1 203 ? 22.644 -0.186 -20.285 1.00 86.88 203 LYS A O 1
ATOM 1684 N N . GLU A 1 204 ? 21.404 -1.895 -19.549 1.00 85.69 204 GLU A N 1
ATOM 1685 C CA . GLU A 1 204 ? 21.539 -2.696 -20.766 1.00 85.69 204 GLU A CA 1
ATOM 1686 C C . GLU A 1 204 ? 20.918 -2.014 -21.997 1.00 85.69 204 GLU A C 1
ATOM 1688 O O . GLU A 1 204 ? 21.506 -2.045 -23.081 1.00 85.69 204 GLU A O 1
ATOM 1693 N N . ILE A 1 205 ? 19.781 -1.323 -21.838 1.00 82.25 205 ILE A N 1
ATOM 1694 C CA . ILE A 1 205 ? 19.171 -0.520 -22.911 1.00 82.25 205 ILE A CA 1
ATOM 1695 C C . ILE A 1 205 ? 20.052 0.690 -23.243 1.00 82.25 205 ILE A C 1
ATOM 1697 O O . ILE A 1 205 ? 20.360 0.933 -24.406 1.00 82.25 205 ILE A O 1
ATOM 1701 N N . THR A 1 206 ? 20.501 1.453 -22.242 1.00 80.50 206 THR A N 1
ATOM 1702 C CA . THR A 1 206 ? 21.312 2.663 -22.493 1.00 80.50 206 THR A CA 1
ATOM 1703 C C . THR A 1 206 ? 22.699 2.354 -23.056 1.00 80.50 206 THR A C 1
ATOM 1705 O O . THR A 1 206 ? 23.244 3.159 -23.809 1.00 80.50 206 THR A O 1
ATOM 1708 N N . GLN A 1 207 ? 23.257 1.183 -22.746 1.00 81.00 207 GLN A N 1
ATOM 1709 C CA . GLN A 1 207 ? 24.508 0.686 -23.324 1.00 81.00 207 GLN A CA 1
ATOM 1710 C C . GLN A 1 207 ? 24.330 0.084 -24.726 1.00 81.00 207 GLN A C 1
ATOM 1712 O O . GLN A 1 207 ? 25.326 -0.221 -25.380 1.00 81.00 207 GLN A O 1
ATOM 1717 N N . GLY A 1 208 ? 23.092 -0.077 -25.208 1.00 72.12 208 GLY A N 1
ATOM 1718 C CA . GLY A 1 208 ? 22.813 -0.660 -26.520 1.00 72.12 208 GLY A CA 1
ATOM 1719 C C . GLY A 1 208 ? 23.030 -2.174 -26.588 1.00 72.12 208 GLY A C 1
ATOM 1720 O O . GLY A 1 208 ? 23.248 -2.698 -27.676 1.00 72.12 208 GLY A O 1
ATOM 1721 N N . ILE A 1 209 ? 22.990 -2.871 -25.447 1.00 78.44 209 ILE A N 1
ATOM 1722 C CA . ILE A 1 209 ? 23.098 -4.337 -25.369 1.00 78.44 209 ILE A CA 1
ATOM 1723 C C . ILE A 1 209 ? 21.771 -4.979 -25.801 1.00 78.44 209 ILE A C 1
ATOM 1725 O O . ILE A 1 209 ? 21.767 -5.938 -26.569 1.00 78.44 209 ILE A O 1
ATOM 1729 N N . LEU A 1 210 ? 20.641 -4.411 -25.366 1.00 75.44 210 LEU A N 1
ATOM 1730 C CA . LEU A 1 210 ? 19.292 -4.877 -25.712 1.00 75.44 210 LEU A CA 1
ATOM 1731 C C . LEU A 1 210 ? 18.752 -4.157 -26.953 1.00 75.44 210 LEU A C 1
ATOM 1733 O O . LEU A 1 210 ? 17.865 -3.304 -26.874 1.00 75.44 210 LEU A O 1
ATOM 1737 N N . LEU A 1 211 ? 19.326 -4.479 -28.114 1.00 70.75 211 LEU A N 1
ATOM 1738 C CA . LEU A 1 211 ? 18.968 -3.862 -29.398 1.00 70.75 211 LEU A CA 1
ATOM 1739 C C . LEU A 1 211 ? 17.494 -4.079 -29.777 1.00 70.75 211 LEU A C 1
ATOM 1741 O O . LEU A 1 211 ? 16.884 -3.191 -30.364 1.00 70.75 211 LEU A O 1
ATOM 1745 N N . ASP A 1 212 ? 16.903 -5.206 -29.387 1.00 70.12 212 ASP A N 1
ATOM 1746 C CA . ASP A 1 212 ? 15.498 -5.569 -29.622 1.00 70.12 212 ASP A CA 1
ATOM 1747 C C . ASP A 1 212 ? 14.486 -4.689 -28.864 1.00 70.12 212 ASP A C 1
ATOM 1749 O O . ASP A 1 212 ? 13.302 -4.644 -29.216 1.00 70.12 212 ASP A O 1
ATOM 1753 N N . LYS A 1 213 ? 14.947 -3.981 -27.825 1.00 72.94 213 LYS A N 1
ATOM 1754 C CA . LYS A 1 213 ? 14.160 -2.996 -27.069 1.00 72.94 213 LYS A CA 1
ATOM 1755 C C . LYS A 1 213 ? 14.259 -1.576 -27.628 1.00 72.94 213 LYS A C 1
ATOM 1757 O O . LYS A 1 213 ? 13.443 -0.732 -27.258 1.00 72.94 213 LYS A O 1
ATOM 1762 N N . ILE A 1 214 ? 15.251 -1.323 -28.483 1.00 66.94 214 ILE A N 1
ATOM 1763 C CA . ILE A 1 214 ? 15.589 -0.004 -29.045 1.00 66.94 214 ILE A CA 1
ATOM 1764 C C . ILE A 1 214 ? 15.149 0.093 -30.509 1.00 66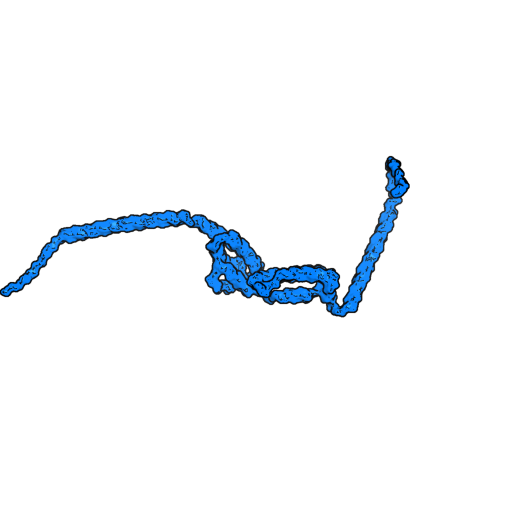.94 214 ILE A C 1
ATOM 1766 O O . ILE A 1 214 ? 14.745 1.161 -30.965 1.00 66.94 214 ILE A O 1
ATOM 1770 N N . TYR A 1 215 ? 15.230 -1.018 -31.243 1.00 67.00 215 TYR A N 1
ATOM 1771 C CA . TYR A 1 215 ? 14.877 -1.099 -32.653 1.00 67.00 215 TYR A CA 1
ATOM 1772 C C . TYR A 1 215 ? 13.647 -1.997 -32.838 1.00 67.00 215 TYR A C 1
ATOM 1774 O O . TYR A 1 215 ? 13.618 -3.120 -32.326 1.00 67.00 215 TYR A O 1
ATOM 1782 N N . PRO A 1 216 ? 12.600 -1.525 -33.536 1.00 63.88 216 PRO A N 1
ATOM 1783 C CA . PRO A 1 216 ? 11.427 -2.343 -33.828 1.00 63.88 216 PRO A CA 1
ATOM 1784 C C . PRO A 1 216 ? 11.744 -3.508 -34.779 1.00 63.88 216 PRO A C 1
ATOM 1786 O O . PRO A 1 216 ? 11.037 -4.522 -34.760 1.00 63.88 216 PRO A O 1
ATOM 1789 N N . GLU A 1 217 ? 12.799 -3.386 -35.585 1.00 65.38 217 GLU A N 1
ATOM 1790 C CA . GLU A 1 217 ? 13.293 -4.416 -36.489 1.00 65.38 217 GLU A CA 1
ATOM 1791 C C . GLU A 1 217 ? 14.018 -5.528 -35.717 1.00 65.38 217 GLU A C 1
ATOM 1793 O O . GLU A 1 217 ? 14.824 -5.267 -34.832 1.00 65.38 217 GLU A O 1
ATOM 1798 N N . ARG A 1 218 ? 13.758 -6.795 -36.063 1.00 61.75 218 ARG A N 1
ATOM 1799 C CA . ARG A 1 218 ? 14.489 -7.953 -35.502 1.00 61.75 218 ARG A CA 1
ATOM 1800 C C . ARG A 1 218 ? 15.665 -8.404 -36.367 1.00 61.75 218 ARG A C 1
ATOM 1802 O O . ARG A 1 218 ? 16.418 -9.282 -35.955 1.00 61.75 218 ARG A O 1
ATOM 1809 N N . ASP A 1 219 ? 15.790 -7.850 -37.570 1.00 74.12 219 ASP A N 1
ATOM 1810 C CA . ASP A 1 219 ? 16.873 -8.176 -38.487 1.00 74.12 219 ASP A CA 1
ATOM 1811 C C . ASP A 1 219 ? 18.132 -7.374 -38.137 1.00 74.12 219 ASP A C 1
ATOM 1813 O O . ASP A 1 219 ? 18.144 -6.142 -38.171 1.00 74.12 219 ASP A O 1
ATOM 1817 N N . LEU A 1 220 ? 19.205 -8.095 -37.813 1.00 67.69 220 LEU A N 1
ATOM 1818 C CA . LEU A 1 220 ? 20.472 -7.507 -37.390 1.00 67.69 220 LEU A CA 1
ATOM 1819 C C . LEU A 1 220 ? 21.112 -6.662 -38.502 1.00 67.69 220 LEU A C 1
ATOM 1821 O O . LEU A 1 220 ? 21.746 -5.653 -38.201 1.00 67.69 220 LEU A O 1
ATOM 1825 N N . GLY A 1 221 ? 20.927 -7.042 -39.773 1.00 71.75 221 GLY A N 1
ATOM 1826 C CA . GLY A 1 221 ? 21.439 -6.286 -40.918 1.00 71.75 221 GLY A CA 1
ATOM 1827 C C . GLY A 1 221 ? 20.841 -4.883 -40.981 1.00 71.75 221 GLY A C 1
ATOM 1828 O O . GLY A 1 221 ? 21.572 -3.892 -41.020 1.00 71.75 221 GLY A O 1
ATOM 1829 N N . THR A 1 222 ? 19.517 -4.803 -40.872 1.00 71.69 222 THR A N 1
ATOM 1830 C CA . THR A 1 222 ? 18.767 -3.541 -40.850 1.00 71.69 222 THR A CA 1
ATOM 1831 C C . THR A 1 222 ? 19.131 -2.679 -39.635 1.00 71.69 222 THR A C 1
ATOM 1833 O O . THR A 1 222 ? 19.344 -1.473 -39.769 1.00 71.69 222 THR A O 1
ATOM 1836 N N . ILE A 1 223 ? 19.292 -3.284 -38.449 1.00 68.25 223 ILE A N 1
ATOM 1837 C CA . ILE A 1 223 ? 19.732 -2.564 -37.239 1.00 68.25 223 ILE A CA 1
ATOM 1838 C C . ILE A 1 223 ? 21.127 -1.953 -37.440 1.00 68.25 223 ILE A C 1
ATOM 1840 O O . ILE A 1 223 ? 21.341 -0.779 -37.128 1.00 68.25 223 ILE A O 1
ATOM 1844 N N . ILE A 1 224 ? 22.079 -2.724 -37.979 1.00 70.19 224 ILE A N 1
ATOM 1845 C CA . ILE A 1 224 ? 23.445 -2.249 -38.247 1.00 70.19 224 ILE A CA 1
ATOM 1846 C C . ILE A 1 224 ? 23.427 -1.085 -39.242 1.00 70.19 224 ILE A C 1
ATOM 1848 O O . ILE A 1 224 ? 24.144 -0.103 -39.040 1.00 70.19 224 ILE A O 1
ATOM 1852 N N . GLU A 1 225 ? 22.599 -1.157 -40.283 1.00 73.50 225 GLU A N 1
ATOM 1853 C CA . GLU A 1 225 ? 22.461 -0.091 -41.275 1.00 73.50 225 GLU A CA 1
ATOM 1854 C C . GLU A 1 225 ? 21.912 1.205 -40.652 1.00 73.50 225 GLU A C 1
ATOM 1856 O O . GLU A 1 225 ? 22.487 2.282 -40.846 1.00 73.50 225 GLU A O 1
ATOM 1861 N N . ILE A 1 226 ? 20.877 1.108 -39.808 1.00 70.38 226 ILE A N 1
ATOM 1862 C CA . ILE A 1 226 ? 20.332 2.249 -39.053 1.00 70.38 226 ILE A CA 1
ATOM 1863 C C . ILE A 1 226 ? 21.394 2.838 -38.110 1.00 70.38 226 ILE A C 1
ATOM 1865 O O . ILE A 1 226 ? 21.565 4.060 -38.050 1.00 70.38 226 ILE A O 1
ATOM 1869 N N . MET A 1 227 ? 22.142 1.992 -37.393 1.00 67.44 227 MET A N 1
ATOM 1870 C CA . MET A 1 227 ? 23.220 2.430 -36.497 1.00 67.44 227 MET A CA 1
ATOM 1871 C C . MET A 1 227 ? 24.349 3.140 -37.255 1.00 67.44 227 MET A C 1
ATOM 1873 O O . MET A 1 227 ? 24.836 4.181 -36.805 1.00 67.44 227 MET A O 1
ATOM 1877 N N . MET A 1 228 ? 24.760 2.602 -38.406 1.00 71.12 228 MET A N 1
ATOM 1878 C CA . MET A 1 228 ? 25.774 3.194 -39.285 1.00 71.12 228 MET A CA 1
ATOM 1879 C C . MET A 1 228 ? 25.316 4.554 -39.814 1.00 71.12 228 MET A C 1
ATOM 1881 O O . MET A 1 228 ? 26.086 5.516 -39.768 1.00 71.12 228 MET A O 1
ATOM 1885 N N . LYS A 1 229 ? 24.052 4.662 -40.240 1.00 71.81 229 LYS A N 1
ATOM 1886 C CA . LYS A 1 229 ? 23.460 5.911 -40.728 1.00 71.81 229 LYS A CA 1
ATOM 1887 C C . LYS A 1 229 ? 23.418 6.990 -39.643 1.00 71.81 229 LYS A C 1
ATOM 1889 O O . LYS A 1 229 ? 23.927 8.084 -39.869 1.00 71.81 229 LYS A O 1
ATOM 1894 N N . ARG A 1 230 ? 22.926 6.666 -38.440 1.00 66.06 230 ARG A N 1
ATOM 1895 C CA . ARG A 1 230 ? 22.912 7.600 -37.294 1.00 66.06 230 ARG A CA 1
ATOM 1896 C C . ARG A 1 230 ? 24.318 8.052 -36.902 1.00 66.06 230 ARG A C 1
ATOM 1898 O O . ARG A 1 230 ? 24.549 9.234 -36.669 1.00 66.06 230 ARG A O 1
ATOM 1905 N N . ARG A 1 231 ? 25.287 7.127 -36.875 1.00 65.88 231 ARG A N 1
ATOM 1906 C CA . ARG A 1 231 ? 26.692 7.464 -36.601 1.00 65.88 231 ARG A CA 1
ATOM 1907 C C . ARG A 1 231 ? 27.243 8.413 -37.662 1.00 65.88 231 ARG A C 1
ATOM 1909 O O . ARG A 1 231 ? 27.931 9.368 -37.311 1.00 65.88 231 ARG A O 1
ATOM 1916 N N . TYR A 1 232 ? 26.964 8.164 -38.939 1.00 65.12 232 TYR A N 1
ATOM 1917 C CA . TYR A 1 232 ? 27.398 9.034 -40.028 1.00 65.12 232 TYR A CA 1
ATOM 1918 C C . TYR A 1 232 ? 26.791 10.437 -39.896 1.00 65.12 232 TYR A C 1
ATOM 1920 O O . TYR A 1 232 ? 27.532 11.416 -39.924 1.00 65.12 232 TYR A O 1
ATOM 1928 N N . GLU A 1 233 ? 25.487 10.534 -39.631 1.00 62.56 233 GLU A N 1
ATOM 1929 C CA . GLU A 1 233 ? 24.774 11.798 -39.399 1.00 62.56 233 GLU A CA 1
ATOM 1930 C C . GLU A 1 233 ? 25.357 12.587 -38.212 1.00 62.56 233 GLU A C 1
ATOM 1932 O O . GLU A 1 233 ? 25.703 13.759 -38.370 1.00 62.56 233 GLU A O 1
ATOM 1937 N N . ASP A 1 234 ? 25.597 11.946 -37.064 1.00 62.69 234 ASP A N 1
ATOM 1938 C CA . ASP A 1 234 ? 26.254 12.571 -35.904 1.00 62.69 234 ASP A CA 1
ATOM 1939 C C . ASP A 1 234 ? 27.678 13.050 -36.219 1.00 62.69 234 ASP A C 1
ATOM 1941 O O . ASP A 1 234 ? 28.137 14.090 -35.731 1.00 62.69 234 ASP A O 1
ATOM 1945 N N . THR A 1 235 ? 28.403 12.291 -37.043 1.00 62.97 235 THR A N 1
ATOM 1946 C CA . THR A 1 235 ? 29.764 12.642 -37.458 1.00 62.97 235 THR A CA 1
ATOM 1947 C C . THR A 1 235 ? 29.744 13.846 -38.399 1.00 62.97 235 THR A C 1
ATOM 1949 O O . THR A 1 235 ? 30.550 14.764 -38.224 1.00 62.97 235 THR A O 1
ATOM 1952 N N . CYS A 1 236 ? 28.794 13.894 -39.337 1.00 55.78 236 CYS A N 1
ATOM 1953 C CA . CYS A 1 236 ? 28.555 15.035 -40.216 1.00 55.78 236 CYS A CA 1
ATOM 1954 C C . CYS A 1 236 ? 28.172 16.286 -39.416 1.00 55.78 236 CYS A C 1
ATOM 1956 O O . CYS A 1 236 ? 28.798 17.328 -39.594 1.00 55.78 236 CYS A O 1
ATOM 1958 N N . ILE A 1 237 ? 27.238 16.179 -38.464 1.00 58.28 237 ILE A N 1
ATOM 1959 C CA . ILE A 1 237 ? 26.835 17.295 -37.593 1.00 58.28 237 ILE A CA 1
ATOM 1960 C C . ILE A 1 237 ? 28.033 17.808 -36.781 1.00 58.28 237 ILE A C 1
ATOM 1962 O O . ILE A 1 237 ? 28.278 19.013 -36.731 1.00 58.28 237 ILE A O 1
ATOM 1966 N N . ARG A 1 238 ? 28.846 16.921 -36.188 1.00 56.94 238 ARG A N 1
ATOM 1967 C CA . ARG A 1 238 ? 30.059 17.322 -35.446 1.00 56.94 238 ARG A CA 1
ATOM 1968 C C . ARG A 1 238 ? 31.108 17.989 -36.334 1.00 56.94 238 ARG A C 1
ATOM 1970 O O . ARG A 1 238 ? 31.799 18.899 -35.871 1.00 56.94 238 ARG A O 1
ATOM 1977 N N . GLN A 1 239 ? 31.272 17.536 -37.574 1.00 65.25 239 GLN A N 1
ATOM 1978 C CA . GLN A 1 239 ? 32.191 18.158 -38.528 1.00 65.25 239 GLN A CA 1
ATOM 1979 C C . GLN A 1 239 ? 31.703 19.546 -38.951 1.00 65.25 239 GLN A C 1
ATOM 1981 O O . GLN A 1 239 ? 32.500 20.483 -38.943 1.00 65.25 239 GLN A O 1
ATOM 1986 N N . GLU A 1 240 ? 30.410 19.708 -39.228 1.00 61.12 240 GLU A N 1
ATOM 1987 C CA . GLU A 1 240 ? 29.812 21.010 -39.535 1.00 61.12 240 GLU A CA 1
ATOM 1988 C C . GLU A 1 240 ? 29.899 21.974 -38.342 1.00 61.12 240 GLU A C 1
ATOM 1990 O O . GLU A 1 240 ? 30.340 23.111 -38.501 1.00 61.12 240 GLU A O 1
ATOM 1995 N N . PHE A 1 241 ? 29.648 21.511 -37.112 1.00 53.56 241 PHE A N 1
ATOM 1996 C CA . PHE A 1 241 ? 29.874 22.316 -35.903 1.00 53.56 241 PHE A CA 1
ATOM 1997 C C . PHE A 1 241 ? 31.343 22.727 -35.722 1.00 53.56 241 PHE A C 1
ATOM 1999 O O . PHE A 1 241 ? 31.624 23.843 -35.282 1.00 53.56 241 PHE A O 1
ATOM 2006 N N . LYS A 1 242 ? 32.306 21.860 -36.065 1.00 63.88 242 LYS A N 1
ATOM 2007 C CA . LYS A 1 242 ? 33.735 22.216 -36.045 1.00 63.88 242 LYS A CA 1
ATOM 2008 C C . LYS A 1 242 ? 34.080 23.264 -37.102 1.00 63.88 242 LYS A C 1
ATOM 2010 O O . LYS A 1 242 ? 34.829 24.186 -36.784 1.00 63.88 242 LYS A O 1
ATOM 2015 N N . LYS A 1 243 ? 33.531 23.157 -38.318 1.00 65.50 243 LYS A N 1
ATOM 2016 C CA . LYS A 1 243 ? 33.693 24.171 -39.374 1.00 65.50 243 LYS A CA 1
ATOM 2017 C C . LYS A 1 243 ? 33.103 25.512 -38.940 1.00 65.50 243 LYS A C 1
ATOM 2019 O O . LYS A 1 243 ? 33.786 26.528 -39.036 1.00 65.50 243 LYS A O 1
ATOM 2024 N N . PHE A 1 244 ? 31.902 25.493 -38.363 1.00 54.03 244 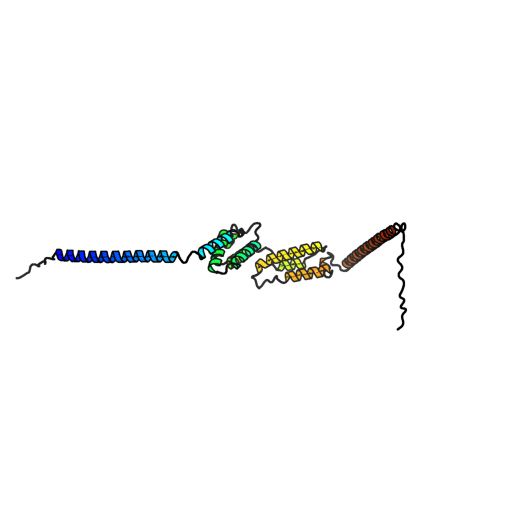PHE A N 1
ATOM 2025 C CA . PHE A 1 244 ? 31.238 26.674 -37.817 1.00 54.03 244 PHE A CA 1
ATOM 2026 C C . PHE A 1 244 ? 32.047 27.307 -36.673 1.00 54.03 244 PHE A C 1
ATOM 2028 O O . PHE A 1 244 ? 32.282 28.507 -36.656 1.00 54.03 244 PHE A O 1
ATOM 2035 N N . ARG A 1 245 ? 32.590 26.523 -35.735 1.00 57.25 245 ARG A N 1
ATOM 2036 C CA . ARG A 1 245 ? 33.458 27.065 -34.670 1.00 57.25 245 ARG A CA 1
ATOM 2037 C C . ARG A 1 245 ? 34.774 27.636 -35.220 1.00 57.25 245 ARG A C 1
ATOM 2039 O O . ARG A 1 245 ? 35.267 28.647 -34.717 1.00 57.25 245 ARG A O 1
ATOM 2046 N N . GLY A 1 246 ? 35.332 27.001 -36.251 1.00 55.41 246 GLY A N 1
ATOM 2047 C CA . GLY A 1 246 ? 36.531 27.456 -36.954 1.00 55.41 246 GLY A CA 1
ATOM 2048 C C . GLY A 1 246 ? 36.338 28.816 -37.625 1.00 55.41 246 GLY A C 1
ATOM 2049 O O . GLY A 1 246 ? 37.187 29.693 -37.452 1.00 55.41 246 GLY A O 1
ATOM 2050 N N . SER A 1 247 ? 35.199 29.039 -38.289 1.00 54.44 247 SER A N 1
ATOM 2051 C CA . SER A 1 247 ? 34.911 30.304 -38.975 1.00 54.44 247 SER A CA 1
ATOM 2052 C C . SER A 1 247 ? 34.786 31.489 -38.012 1.00 54.44 247 SER A C 1
ATOM 2054 O O . SER A 1 247 ? 35.315 32.554 -38.314 1.00 54.44 247 SER A O 1
ATOM 2056 N N . TYR A 1 248 ? 34.206 31.319 -36.817 1.00 49.09 248 TYR A N 1
ATOM 2057 C CA . TYR A 1 248 ? 34.155 32.395 -35.808 1.00 49.09 248 TYR A CA 1
ATOM 2058 C C . TYR A 1 248 ? 35.530 32.735 -35.210 1.00 49.09 248 TYR A C 1
ATOM 2060 O O . TYR A 1 248 ? 35.794 33.886 -34.861 1.00 49.09 248 TYR A O 1
ATOM 2068 N N . SER A 1 249 ? 36.437 31.758 -35.115 1.00 47.16 249 SER A N 1
ATOM 2069 C CA . SER A 1 249 ? 37.783 31.983 -34.570 1.00 47.16 249 SER A CA 1
ATOM 2070 C C . SER A 1 249 ? 38.724 32.730 -35.529 1.00 47.16 249 SER A C 1
ATOM 2072 O O . SER A 1 249 ? 39.630 33.432 -35.073 1.00 47.16 249 SER A O 1
ATOM 2074 N N . SER A 1 250 ? 38.483 32.646 -36.844 1.00 47.69 250 SER A N 1
ATOM 2075 C CA . SER A 1 250 ? 39.209 33.428 -37.854 1.00 47.69 250 SER A CA 1
ATOM 2076 C C . SER A 1 250 ? 38.735 34.880 -37.944 1.00 47.69 250 SER A C 1
ATOM 2078 O O . SER A 1 250 ? 39.568 35.767 -38.125 1.00 47.69 250 SER A O 1
ATOM 2080 N N . THR A 1 251 ? 37.441 35.154 -37.747 1.00 45.69 251 THR A N 1
ATOM 2081 C CA . THR A 1 251 ? 36.902 36.526 -37.818 1.00 45.69 251 THR A CA 1
ATOM 2082 C C . THR A 1 251 ? 37.237 37.348 -36.570 1.00 45.69 251 THR A C 1
ATOM 2084 O O . THR A 1 251 ? 37.466 38.549 -36.668 1.00 45.69 251 THR A O 1
ATOM 2087 N N . PHE A 1 252 ? 37.350 36.714 -35.396 1.00 39.22 252 PHE A N 1
ATOM 2088 C CA . PHE A 1 252 ? 37.635 37.416 -34.135 1.00 39.22 252 PHE A CA 1
ATOM 2089 C C . PHE A 1 252 ? 39.120 37.794 -33.946 1.00 39.22 252 PHE A C 1
ATOM 2091 O O . PHE A 1 252 ? 39.447 38.672 -33.152 1.00 39.22 252 PHE A O 1
ATOM 2098 N N . ARG A 1 253 ? 40.052 37.156 -34.673 1.00 40.75 253 ARG A N 1
ATOM 2099 C CA . ARG A 1 253 ? 41.495 37.476 -34.592 1.00 40.75 253 ARG A CA 1
ATOM 2100 C C . ARG A 1 253 ? 41.938 38.636 -35.486 1.00 40.75 253 ARG A C 1
ATOM 2102 O O . ARG A 1 253 ? 43.046 39.134 -35.290 1.00 40.75 253 ARG A O 1
ATOM 2109 N N . GLN A 1 254 ? 41.118 39.073 -36.443 1.00 42.81 254 GLN A N 1
ATOM 2110 C CA . GLN A 1 254 ? 41.473 40.182 -37.339 1.00 42.81 254 GLN A CA 1
ATOM 2111 C C . GLN A 1 254 ? 41.096 41.568 -36.795 1.00 42.81 254 GLN A C 1
ATOM 2113 O O . GLN A 1 254 ? 41.680 42.552 -37.236 1.00 42.81 254 GLN A O 1
ATOM 2118 N N . THR A 1 255 ? 40.212 41.675 -35.799 1.00 39.88 255 THR A N 1
ATOM 2119 C CA . THR A 1 255 ? 39.736 42.975 -35.286 1.00 39.88 255 THR A CA 1
ATOM 2120 C C . THR A 1 255 ? 40.521 43.534 -34.093 1.00 39.88 255 THR A C 1
ATOM 2122 O O . THR A 1 255 ? 40.300 44.679 -33.722 1.00 39.88 255 THR A O 1
ATOM 2125 N N . ASN A 1 256 ? 41.479 42.792 -33.520 1.00 36.12 256 ASN A N 1
ATOM 2126 C CA . ASN A 1 256 ? 42.189 43.185 -32.287 1.00 36.12 256 ASN A CA 1
ATOM 2127 C C . ASN A 1 256 ? 43.698 43.467 -32.464 1.00 36.12 256 ASN A C 1
ATOM 2129 O O . ASN A 1 256 ? 44.486 43.300 -31.535 1.00 36.12 256 ASN A O 1
ATOM 2133 N N . LYS A 1 257 ? 44.131 43.905 -33.653 1.00 41.50 257 LYS A N 1
ATOM 2134 C CA . LYS A 1 257 ? 45.507 44.384 -33.900 1.00 41.50 257 LYS A CA 1
ATOM 2135 C C . LYS A 1 257 ? 45.533 45.865 -34.284 1.00 41.50 257 LYS A C 1
ATOM 2137 O O . LYS A 1 257 ? 46.023 46.202 -35.351 1.00 41.50 257 LYS A O 1
ATOM 2142 N N . GLN A 1 258 ? 45.023 46.751 -33.434 1.00 40.94 258 GLN A N 1
ATOM 2143 C CA . GLN A 1 258 ? 45.339 48.183 -33.508 1.00 40.94 258 GLN A CA 1
ATOM 2144 C C . GLN A 1 258 ? 44.944 48.872 -32.202 1.00 40.94 258 GLN A C 1
ATOM 2146 O O . GLN A 1 258 ? 43.802 49.280 -32.039 1.00 40.94 258 GLN A O 1
ATOM 2151 N N . SER A 1 259 ? 45.893 48.936 -31.264 1.00 33.12 259 SER A N 1
ATOM 2152 C CA . SER A 1 259 ? 46.126 50.005 -30.273 1.00 33.12 259 SER A CA 1
ATOM 2153 C C . SER A 1 259 ? 46.831 49.419 -29.047 1.00 33.12 259 SER A C 1
ATOM 2155 O O . SER A 1 259 ? 46.268 48.668 -28.261 1.00 33.12 259 SER A O 1
ATOM 2157 N N . GLY A 1 260 ? 48.106 49.757 -28.896 1.00 30.30 260 GLY A N 1
ATOM 2158 C CA . GLY A 1 260 ? 48.810 49.649 -27.626 1.00 30.30 260 GLY A CA 1
ATOM 2159 C C . GLY A 1 260 ? 49.564 50.949 -27.383 1.00 30.30 260 GLY A C 1
ATOM 2160 O O . GLY A 1 260 ? 50.006 51.580 -28.347 1.00 30.30 260 GLY A O 1
ATOM 2161 N N . PRO A 1 261 ? 49.771 51.316 -26.115 1.00 36.12 261 PRO A N 1
ATOM 2162 C CA . PRO A 1 261 ? 51.044 51.879 -25.724 1.00 36.12 261 PRO A CA 1
ATOM 2163 C C . PRO A 1 261 ? 51.753 50.968 -24.714 1.00 36.12 261 PRO A C 1
ATOM 2165 O O . PRO A 1 261 ? 51.157 50.371 -23.821 1.00 36.12 261 PRO A O 1
ATOM 2168 N N . ASN A 1 262 ? 53.062 50.876 -24.925 1.00 36.72 262 ASN A N 1
ATOM 2169 C CA . ASN A 1 262 ? 54.080 50.275 -24.065 1.00 36.72 262 ASN A CA 1
ATOM 2170 C C . ASN A 1 262 ? 54.112 51.005 -22.698 1.00 36.72 262 ASN A C 1
ATOM 2172 O O . ASN A 1 262 ? 53.831 52.207 -22.672 1.00 36.72 262 ASN A O 1
ATOM 2176 N N . PRO A 1 263 ? 54.507 50.356 -21.584 1.00 43.81 263 PRO A N 1
ATOM 2177 C CA . PRO A 1 263 ? 55.937 50.355 -21.266 1.00 43.81 263 PRO A CA 1
ATOM 2178 C C . PRO A 1 263 ? 56.468 49.083 -20.569 1.00 43.81 263 PRO A C 1
ATOM 2180 O O . PRO A 1 263 ? 55.871 48.539 -19.646 1.00 43.81 263 PRO A O 1
ATOM 2183 N N . ASN A 1 264 ? 57.670 48.689 -20.997 1.00 34.03 264 ASN A N 1
ATOM 2184 C CA . ASN A 1 264 ? 58.813 48.232 -20.197 1.00 34.03 264 ASN A CA 1
ATOM 2185 C C . ASN A 1 264 ? 58.540 47.781 -18.750 1.00 34.03 264 ASN A C 1
ATOM 2187 O O . ASN A 1 264 ? 58.400 48.616 -17.862 1.00 34.03 264 ASN A O 1
ATOM 2191 N N . TYR A 1 265 ? 58.744 46.487 -18.484 1.00 33.81 265 TYR A N 1
ATOM 2192 C CA . TYR A 1 265 ? 59.487 46.070 -17.294 1.00 33.81 265 TYR A CA 1
ATOM 2193 C C . TYR A 1 265 ? 60.476 44.958 -17.638 1.00 33.81 265 TYR A C 1
ATOM 2195 O O . TYR A 1 265 ? 60.145 43.902 -18.169 1.00 33.81 265 TYR A O 1
ATOM 2203 N N . ASN A 1 266 ? 61.727 45.277 -17.343 1.00 34.78 266 ASN A N 1
ATOM 2204 C CA . ASN A 1 266 ? 62.936 44.522 -17.584 1.00 34.78 266 ASN A CA 1
ATOM 2205 C C . ASN A 1 266 ? 63.205 43.653 -16.343 1.00 34.78 266 ASN A C 1
ATOM 2207 O O . ASN A 1 266 ? 63.305 44.197 -15.242 1.00 34.78 266 ASN A O 1
ATOM 2211 N N . ARG A 1 267 ? 63.366 42.332 -16.483 1.00 33.97 267 ARG A N 1
ATOM 2212 C CA . ARG A 1 267 ? 64.147 41.553 -15.509 1.00 33.97 267 ARG A CA 1
ATOM 2213 C C . ARG A 1 267 ? 64.818 40.361 -16.177 1.00 33.97 267 ARG A C 1
ATOM 2215 O O . ARG A 1 267 ? 64.206 39.354 -16.513 1.00 33.97 267 ARG A O 1
ATOM 2222 N N . ASN A 1 268 ? 66.105 40.568 -16.388 1.00 32.72 268 ASN A N 1
ATOM 2223 C CA . ASN A 1 268 ? 67.096 39.628 -16.868 1.00 32.72 268 ASN A CA 1
ATOM 2224 C C . ASN A 1 268 ? 67.455 38.585 -15.789 1.00 32.72 268 ASN A C 1
ATOM 2226 O O . ASN A 1 268 ? 67.320 38.864 -14.600 1.00 32.72 268 ASN A O 1
ATOM 2230 N N . GLN A 1 269 ? 68.046 37.478 -16.259 1.00 33.31 269 GLN A N 1
ATOM 2231 C CA . GLN A 1 269 ? 68.838 36.458 -15.541 1.00 33.31 269 GLN A CA 1
ATOM 2232 C C . GLN A 1 269 ? 68.056 35.369 -14.778 1.00 33.31 269 GLN A C 1
ATOM 2234 O O . GLN A 1 269 ? 67.567 35.578 -13.678 1.00 33.31 269 GLN A O 1
ATOM 2239 N N . ASN A 1 270 ? 68.048 34.134 -15.289 1.00 35.00 270 ASN A N 1
ATOM 2240 C CA . ASN A 1 270 ? 69.205 33.244 -15.181 1.00 35.00 270 ASN A CA 1
ATOM 2241 C C . ASN A 1 270 ? 69.142 32.080 -16.180 1.00 35.00 270 ASN A C 1
ATOM 2243 O O . ASN A 1 270 ? 68.122 31.419 -16.348 1.00 35.00 270 ASN A O 1
ATOM 2247 N N . ARG A 1 271 ? 70.275 31.866 -16.854 1.00 35.12 271 ARG A N 1
ATOM 2248 C CA . ARG A 1 271 ? 70.563 30.723 -17.720 1.00 35.12 271 ARG A CA 1
ATOM 2249 C C . ARG A 1 271 ? 70.913 29.515 -16.854 1.00 35.12 271 ARG A C 1
ATOM 2251 O O . ARG A 1 271 ? 71.700 29.646 -15.925 1.00 35.12 271 ARG A O 1
ATOM 2258 N N . GLY A 1 272 ? 70.429 28.347 -17.254 1.00 31.08 272 GLY A N 1
ATOM 2259 C CA . GLY A 1 272 ? 70.967 27.050 -16.858 1.00 31.08 272 GLY A CA 1
ATOM 2260 C C . GLY A 1 272 ? 70.797 26.080 -18.019 1.00 31.08 272 GLY A C 1
ATOM 2261 O O . GLY A 1 272 ? 69.750 25.460 -18.152 1.00 31.08 272 GLY A O 1
ATOM 2262 N N . GLN A 1 273 ? 71.793 26.037 -18.907 1.00 35.47 273 GLN A N 1
ATOM 2263 C CA . GLN A 1 273 ? 71.966 24.953 -19.875 1.00 35.47 273 GLN A CA 1
ATOM 2264 C C . GLN A 1 273 ? 72.353 23.669 -19.130 1.00 35.47 273 GLN A C 1
ATOM 2266 O O . GLN A 1 273 ? 72.971 23.736 -18.069 1.00 35.47 273 GLN A O 1
ATOM 2271 N N . GLY A 1 274 ? 71.955 22.523 -19.685 1.00 30.77 274 GLY A N 1
ATOM 2272 C CA . GLY A 1 274 ? 72.119 21.210 -19.070 1.00 30.77 274 GLY A CA 1
ATOM 2273 C C . GLY A 1 274 ? 73.540 20.648 -19.064 1.00 30.77 274 GLY A C 1
ATOM 2274 O O . GLY A 1 274 ? 74.456 21.208 -19.660 1.00 30.77 274 GLY A O 1
ATOM 2275 N N . ASN A 1 275 ? 73.675 19.511 -18.383 1.00 32.72 275 ASN A N 1
ATOM 2276 C CA . ASN A 1 275 ? 74.357 18.296 -18.837 1.00 32.72 275 ASN A CA 1
ATOM 2277 C C . ASN A 1 275 ? 74.248 17.217 -17.741 1.00 32.72 275 ASN A C 1
ATOM 2279 O O . ASN A 1 275 ? 74.461 17.533 -16.571 1.00 32.72 275 ASN A O 1
ATOM 2283 N N . PHE A 1 276 ? 74.008 15.978 -18.194 1.00 37.31 276 PHE A N 1
ATOM 2284 C CA . PHE A 1 276 ? 73.852 14.701 -17.470 1.00 37.31 276 PHE A CA 1
ATOM 2285 C C . PHE A 1 276 ? 72.533 14.461 -16.730 1.00 37.31 276 PHE A C 1
ATOM 2287 O O . PHE A 1 276 ? 72.164 15.256 -15.841 1.00 37.31 276 PHE A O 1
#

Secondary structure (DSSP, 8-state):
---PPP------HHHHHHHHHHHHHHHHHHHHHHHHHHHHHHHHHHHHHHSSSHHHHHHHHHHHHHHHTSPPB-SSSSS-HHHHHHHHHHHHHT---HHHHHHHHHHHHHHTB-HHHHHHHTT-S-TT-HHHHHHHHHHHS--S--HHHHHHHHHH---SSHHHHHHHHHHHHHHHHHHHHHHTT-TT---TTHHHHHHHHHHHHHTT--GGGT-S---HHHHHHHHHHHHHHHHHHHHHHHHHHHHHHHHHTSSS-S------------------

Foldseek 3Di:
DDDDDDDDDDDPVVVVVVVVVVVVVVVVVVVVVVVVVVVVVVVVVVVVVPPPPPPVVVVLVVLLVLLVPQAADALDDDDDLVNNVVSLCVSLVVDPDLVSSLSSQLSCLPPRYDHPLNVQCVPPPRSSDVVSSSLSSLVVSPDPDDLVVLVVCLVVAADQDLVRLVVSLVVSVVVLVVNCSSCVVPPVDDSPCVVVSSVVSSVCVVVCVPVVRNDVDPDPVVSVVVVVVVVVVVVVVVVVVVVVVVVVVVVVVVPPPDDDDDDDDDDDDDDDDDDD

Radius of gyration: 47.31 Å; chains: 1; bounding box: 141×93×128 Å

pLDDT: mean 73.99, std 18.02, range [30.3, 92.81]

Organism: Eumeta variegata (NCBI:txid151549)

Sequence (276 aa):
MIEEQPQIGDVNLADELARKDAQLELLRSAYTELQKQHQQFQQQQQFQQQHLQPQQSNELDRIYKNVSYLPTFTGMGDITINSFFSSVEYLLSNIEDEVLRKEATKAIFYRNIQGEAKNVVINVQQPDNWQTIKRTLKLRYRPNLEPHQIYRKINELRVNTVSELAIELQNLKYKNDELSVYYQDDPCIDLSNVDSLLVNIAKEITQGILLDKIYPERDLGTIIEIMMKRRYEDTCIRQEFKKFRGSYSSTFRQTNKQSGPNPNYNRNQNRGQGNF